Protein AF-W2KVT1-F1 (afdb_monomer)

Radius of gyration: 19.63 Å; Cα contacts (8 Å, |Δi|>4): 453; chains: 1; bounding box: 52×53×61 Å

Foldseek 3Di:
DDWAFDDDPNHTDGTDDDDDDDDDDPQDDPNDDWDDDFKKKKKFQLDDPPPDDPPDDVLLRQLRIKMWIQFIPLCVLLVDWFFWDPVQVLLCCQPPPVHPCNVVLLQVLLVLLCSRPPDDPPMDMDTDPADVVVCVVCVQCDGPNAHWKKWWFAAPRGIMIGTPPRPVCPPPSARRCNRVSNDRITSATAMKTWDQDPVRAIAIETERHDNTRSDDLVSQVSVQVSVCVNHPPHHYHYDYPVDPVVVVVVVRRVVVVPD

Structure (mmCIF, N/CA/C/O backbone):
data_AF-W2KVT1-F1
#
_entry.id   AF-W2KVT1-F1
#
loop_
_atom_site.group_PDB
_atom_site.id
_atom_site.type_symbol
_atom_site.label_atom_id
_atom_site.label_alt_id
_atom_site.label_comp_id
_atom_site.label_asym_id
_atom_site.label_entity_id
_atom_site.label_seq_id
_atom_site.pdbx_PDB_ins_code
_atom_site.Cartn_x
_atom_site.Cartn_y
_atom_site.Cartn_z
_atom_site.occupancy
_atom_site.B_iso_or_equiv
_atom_site.auth_seq_id
_atom_site.auth_comp_id
_atom_site.auth_asym_id
_atom_site.auth_atom_id
_atom_site.pdbx_PDB_model_num
ATOM 1 N N . THR A 1 1 ? -0.419 -20.684 -25.954 1.00 82.50 1 THR A N 1
ATOM 2 C CA . THR A 1 1 ? -0.663 -21.607 -24.829 1.00 82.50 1 THR A CA 1
ATOM 3 C C . THR A 1 1 ? 0.527 -21.532 -23.916 1.00 82.50 1 THR A C 1
ATOM 5 O O . THR A 1 1 ? 1.634 -21.655 -24.418 1.00 82.50 1 THR A O 1
ATOM 8 N N . PHE A 1 2 ? 0.302 -21.287 -22.635 1.00 89.31 2 PHE A N 1
ATOM 9 C CA . PHE A 1 2 ? 1.322 -21.252 -21.597 1.00 89.31 2 PHE A CA 1
ATOM 10 C C . PHE A 1 2 ? 1.130 -22.474 -20.707 1.00 89.31 2 PHE A C 1
ATOM 12 O O . PHE A 1 2 ? 0.000 -22.780 -20.328 1.00 89.31 2 PHE A O 1
ATOM 19 N N . ASP A 1 3 ? 2.215 -23.184 -20.429 1.00 90.94 3 ASP A N 1
ATOM 20 C CA . ASP A 1 3 ? 2.237 -24.288 -19.477 1.00 90.94 3 ASP A CA 1
ATOM 21 C C . ASP A 1 3 ? 2.931 -23.788 -18.209 1.00 90.94 3 ASP A C 1
ATOM 23 O O . ASP A 1 3 ? 4.083 -23.351 -18.256 1.00 90.94 3 ASP A O 1
ATOM 27 N N . LEU A 1 4 ? 2.189 -23.765 -17.107 1.00 91.25 4 LEU A N 1
ATOM 28 C CA . LEU A 1 4 ? 2.651 -23.297 -15.810 1.00 91.25 4 LEU A CA 1
ATOM 29 C C . LEU A 1 4 ? 2.862 -24.523 -14.910 1.00 91.25 4 LEU A C 1
ATOM 31 O O . LEU A 1 4 ? 1.883 -25.070 -14.389 1.00 91.25 4 LEU A O 1
ATOM 35 N N . PRO A 1 5 ? 4.112 -24.985 -14.723 1.00 90.06 5 PRO A N 1
ATOM 36 C CA . PRO A 1 5 ? 4.384 -26.172 -13.929 1.00 90.06 5 PRO A CA 1
ATOM 37 C C . PRO A 1 5 ? 4.072 -25.915 -12.454 1.00 90.06 5 PRO A C 1
ATOM 39 O O . PRO A 1 5 ? 4.541 -24.947 -11.857 1.00 90.06 5 PRO A O 1
ATOM 42 N N . ILE A 1 6 ? 3.327 -26.829 -11.843 1.00 89.56 6 ILE A N 1
ATOM 43 C CA . ILE A 1 6 ? 3.052 -26.835 -10.409 1.00 89.56 6 ILE A CA 1
ATOM 44 C C . ILE A 1 6 ? 4.116 -27.697 -9.736 1.00 89.56 6 ILE A C 1
ATOM 46 O O . ILE A 1 6 ? 4.341 -28.847 -10.126 1.00 89.56 6 ILE A O 1
ATOM 50 N N . LYS A 1 7 ? 4.750 -27.162 -8.692 1.00 87.81 7 LYS A N 1
ATOM 51 C CA . LYS A 1 7 ? 5.657 -27.916 -7.823 1.00 87.81 7 LYS A CA 1
ATOM 52 C C . LYS A 1 7 ? 5.103 -27.985 -6.405 1.00 87.81 7 LYS A C 1
ATOM 54 O O . LYS A 1 7 ? 4.526 -27.022 -5.915 1.00 87.81 7 LYS A O 1
ATOM 59 N N . ARG A 1 8 ? 5.326 -29.112 -5.730 1.00 82.25 8 ARG A N 1
ATOM 60 C CA . ARG A 1 8 ? 5.093 -29.288 -4.292 1.00 82.25 8 ARG A CA 1
ATOM 61 C C . ARG A 1 8 ? 6.385 -29.791 -3.661 1.00 82.25 8 ARG A C 1
ATOM 63 O O . ARG A 1 8 ? 6.847 -30.872 -4.018 1.00 82.25 8 ARG A O 1
ATOM 70 N N . ASN A 1 9 ? 6.964 -29.017 -2.740 1.00 83.19 9 ASN A N 1
ATOM 71 C CA . ASN A 1 9 ? 8.274 -29.298 -2.131 1.00 83.19 9 ASN A CA 1
ATOM 72 C C . ASN A 1 9 ? 9.354 -29.573 -3.197 1.00 83.19 9 ASN A C 1
ATOM 74 O O . ASN A 1 9 ? 9.980 -30.632 -3.193 1.00 83.19 9 ASN A O 1
ATOM 78 N N . ASP A 1 10 ? 9.461 -28.670 -4.178 1.00 83.38 10 ASP A N 1
ATOM 79 C CA . ASP A 1 10 ? 10.361 -28.740 -5.344 1.00 83.38 10 ASP A CA 1
ATOM 80 C C . ASP A 1 10 ? 10.180 -29.935 -6.294 1.00 83.38 10 ASP A C 1
ATOM 82 O O . ASP A 1 10 ? 10.830 -30.007 -7.339 1.00 83.38 10 ASP A O 1
ATOM 86 N N . LYS A 1 11 ? 9.243 -30.841 -6.004 1.00 88.12 11 LYS A N 1
ATOM 87 C CA . LYS A 1 11 ? 8.883 -31.959 -6.879 1.00 88.12 11 LYS A CA 1
ATOM 88 C C . LYS A 1 11 ? 7.765 -31.550 -7.825 1.00 88.12 11 LYS A C 1
ATOM 90 O O . LYS A 1 11 ? 6.835 -30.853 -7.422 1.00 88.12 11 LYS A O 1
ATOM 95 N N . ALA A 1 12 ? 7.838 -32.009 -9.072 1.00 92.00 12 ALA A N 1
ATOM 96 C CA . ALA A 1 12 ? 6.763 -31.819 -10.040 1.00 92.00 12 ALA A CA 1
ATOM 97 C C . ALA A 1 12 ? 5.447 -32.397 -9.490 1.00 92.00 12 ALA A C 1
ATOM 99 O O . ALA A 1 12 ? 5.405 -33.547 -9.055 1.00 92.00 12 ALA A O 1
ATOM 100 N N . ALA A 1 13 ? 4.396 -31.581 -9.489 1.00 93.19 13 ALA A N 1
ATOM 101 C CA . ALA A 1 13 ? 3.089 -31.900 -8.917 1.00 93.19 13 ALA A CA 1
ATOM 102 C C . ALA A 1 13 ? 1.927 -31.693 -9.907 1.00 93.19 13 ALA A C 1
ATOM 104 O O . ALA A 1 13 ? 0.793 -32.036 -9.589 1.00 93.19 13 ALA A O 1
ATOM 105 N N . GLY A 1 14 ? 2.194 -31.156 -11.100 1.00 93.31 14 GLY A N 1
ATOM 106 C CA . GLY A 1 14 ? 1.201 -30.967 -12.156 1.00 93.31 14 GLY A CA 1
ATOM 107 C C . GLY A 1 14 ? 1.539 -29.787 -13.061 1.00 93.31 14 GLY A C 1
ATOM 108 O O . GLY A 1 14 ? 2.656 -29.273 -13.029 1.00 93.31 14 GLY A O 1
ATOM 109 N N . SER A 1 15 ? 0.560 -29.347 -13.846 1.00 93.69 15 SER A N 1
ATOM 110 C CA . SER A 1 15 ? 0.663 -28.195 -14.748 1.00 93.69 15 SER A CA 1
ATOM 111 C C . SER A 1 15 ? -0.689 -27.500 -14.889 1.00 93.69 15 SER A C 1
ATOM 113 O O . SER A 1 15 ? -1.706 -28.173 -15.071 1.00 93.69 15 SER A O 1
ATOM 115 N N . ILE A 1 16 ? -0.701 -26.167 -14.875 1.00 93.94 16 ILE A N 1
ATOM 116 C CA . ILE A 1 16 ? -1.843 -25.358 -15.319 1.00 93.94 16 ILE A CA 1
ATOM 117 C C . ILE A 1 16 ? -1.590 -24.951 -16.769 1.00 93.94 16 ILE A C 1
ATOM 119 O O . ILE A 1 16 ? -0.598 -24.295 -17.072 1.00 93.94 16 ILE A O 1
ATOM 123 N N . VAL A 1 17 ? -2.502 -25.313 -17.672 1.00 92.56 17 VAL A N 1
ATOM 124 C CA . VAL A 1 17 ? -2.395 -24.951 -19.091 1.00 92.56 17 VAL A CA 1
ATOM 125 C C . VAL A 1 17 ? -3.302 -23.761 -19.387 1.00 92.56 17 VAL A C 1
ATOM 127 O O . VAL A 1 17 ? -4.522 -23.897 -19.453 1.00 92.56 17 VAL A O 1
ATOM 130 N N . VAL A 1 18 ? -2.703 -22.599 -19.634 1.00 92.88 18 VAL A N 1
ATOM 131 C CA . VAL A 1 18 ? -3.416 -21.369 -19.992 1.00 92.88 18 VAL A CA 1
ATOM 132 C C . VAL A 1 18 ? -3.440 -21.214 -21.511 1.00 92.88 18 VAL A C 1
ATOM 134 O O . VAL A 1 18 ? -2.414 -21.027 -22.171 1.00 92.88 18 VAL A O 1
ATOM 137 N N . LYS A 1 19 ? -4.630 -21.280 -22.110 1.00 92.75 19 LYS A N 1
ATOM 138 C CA . LYS A 1 19 ? -4.823 -21.038 -23.547 1.00 92.75 19 LYS A CA 1
ATOM 139 C C . LYS A 1 19 ? -5.408 -19.649 -23.760 1.00 92.75 19 LYS A C 1
ATOM 141 O O . LYS A 1 19 ? -6.595 -19.443 -23.549 1.00 92.75 19 LYS A O 1
ATOM 146 N N . VAL A 1 20 ? -4.583 -18.724 -24.238 1.00 88.38 20 VAL A N 1
ATOM 147 C CA . VAL A 1 20 ? -5.045 -17.400 -24.669 1.00 88.38 20 VAL A CA 1
ATOM 148 C C . VAL A 1 20 ? -5.514 -17.491 -26.118 1.00 88.38 20 VAL A C 1
ATOM 150 O O . VAL A 1 20 ? -4.744 -17.890 -26.994 1.00 88.38 20 VAL A O 1
ATOM 153 N N . LYS A 1 21 ? -6.779 -17.144 -26.362 1.00 88.31 21 LYS A N 1
ATOM 154 C CA . LYS A 1 21 ? -7.318 -16.888 -27.702 1.00 88.31 21 LYS A CA 1
ATOM 155 C C . LYS A 1 21 ? -7.419 -15.379 -27.871 1.00 88.31 21 LYS A C 1
ATOM 157 O O . LYS A 1 21 ? -8.206 -14.745 -27.178 1.00 88.31 21 LYS A O 1
ATOM 162 N N . SER A 1 22 ? -6.603 -14.812 -28.750 1.00 84.50 22 SER A N 1
ATOM 163 C CA . SER A 1 22 ? -6.673 -13.396 -29.096 1.00 84.50 22 SER A CA 1
ATOM 164 C C . SER A 1 22 ? -7.529 -13.199 -30.344 1.00 84.50 22 SER A C 1
ATOM 166 O O . SER A 1 22 ? -7.492 -13.999 -31.280 1.00 84.50 22 SER A O 1
ATOM 168 N N . HIS A 1 23 ? -8.294 -12.113 -30.352 1.00 85.06 23 HIS A N 1
ATOM 169 C CA . HIS A 1 23 ? -9.050 -11.654 -31.509 1.00 85.06 23 HIS A CA 1
ATOM 170 C C . HIS A 1 23 ? -8.576 -10.237 -31.843 1.00 85.06 23 HIS A C 1
ATOM 172 O O . HIS A 1 23 ? -8.493 -9.413 -30.930 1.00 85.06 23 HIS A O 1
ATOM 178 N N . PRO A 1 24 ? -8.225 -9.936 -33.105 1.00 84.25 24 PRO A N 1
ATOM 179 C CA . PRO A 1 24 ? -7.871 -8.579 -33.487 1.00 84.25 24 PRO A CA 1
ATOM 180 C C . PRO A 1 24 ? -9.092 -7.676 -33.308 1.00 84.25 24 PRO A C 1
ATOM 182 O O . PRO A 1 24 ? -10.173 -7.966 -33.819 1.00 84.25 24 PRO A O 1
ATOM 185 N N . MET A 1 25 ? -8.902 -6.588 -32.574 1.00 80.38 25 MET A N 1
ATOM 186 C CA . MET A 1 25 ? -9.908 -5.563 -32.322 1.00 80.38 25 MET A CA 1
ATOM 187 C C . MET A 1 25 ? -9.357 -4.225 -32.826 1.00 80.38 25 MET A C 1
ATOM 189 O O . MET A 1 25 ? -8.170 -3.956 -32.616 1.00 80.38 25 MET A O 1
ATOM 193 N N . PRO A 1 26 ? -10.166 -3.381 -33.488 1.00 85.12 26 PRO A N 1
ATOM 194 C CA . PRO A 1 26 ? -9.756 -2.011 -33.768 1.00 85.12 26 PRO A CA 1
ATOM 195 C C . PRO A 1 26 ? -9.490 -1.276 -32.449 1.00 85.12 26 PRO A C 1
ATOM 197 O O . PRO A 1 26 ? -10.209 -1.473 -31.469 1.00 85.12 26 PRO A O 1
ATOM 200 N N . ALA A 1 27 ? -8.453 -0.438 -32.423 1.00 83.81 27 ALA A N 1
ATOM 201 C CA . ALA A 1 27 ? -8.155 0.385 -31.257 1.00 83.81 27 ALA A CA 1
ATOM 202 C C . ALA A 1 27 ? -9.335 1.326 -30.966 1.00 83.81 27 ALA A C 1
ATOM 204 O O . ALA A 1 27 ? -9.829 2.010 -31.863 1.00 83.81 27 ALA A O 1
ATOM 205 N N . ILE A 1 28 ? -9.779 1.354 -29.710 1.00 78.12 28 ILE A N 1
ATOM 206 C CA . ILE A 1 28 ? -10.778 2.302 -29.212 1.0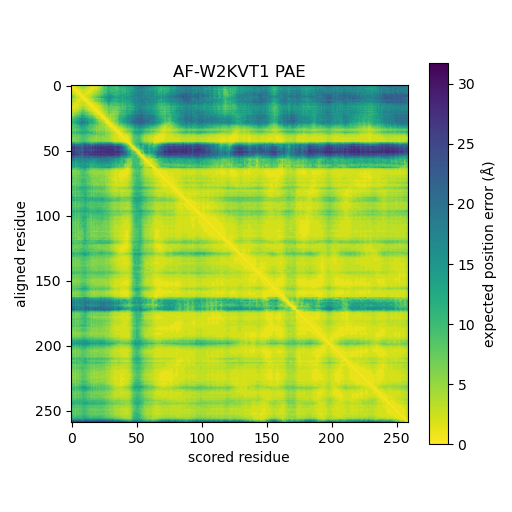0 78.12 28 ILE A CA 1
ATOM 207 C C . ILE A 1 28 ? -10.028 3.389 -28.436 1.00 78.12 28 ILE A C 1
ATOM 209 O O . ILE A 1 28 ? -9.123 3.087 -27.657 1.00 78.12 28 ILE A O 1
ATOM 213 N N . GLY A 1 29 ? -10.378 4.658 -28.655 1.00 82.50 29 GLY A N 1
ATOM 214 C CA . GLY A 1 29 ? -9.720 5.784 -27.989 1.00 82.50 29 GLY A CA 1
ATOM 215 C C . GLY A 1 29 ? -8.237 5.897 -28.357 1.00 82.50 29 GLY A C 1
ATOM 216 O O . GLY A 1 29 ? -7.890 5.948 -29.535 1.00 82.50 29 GLY A O 1
ATOM 217 N N . ASN A 1 30 ? -7.365 5.947 -27.349 1.00 82.50 30 ASN A N 1
ATOM 218 C CA . ASN A 1 30 ? -5.911 6.043 -27.526 1.00 82.50 30 ASN A CA 1
ATOM 219 C C . ASN A 1 30 ? -5.222 4.677 -27.733 1.00 82.50 30 ASN A C 1
ATOM 221 O O . ASN A 1 30 ? -4.003 4.632 -27.887 1.00 82.50 30 ASN A O 1
ATOM 225 N N . GLY A 1 31 ? -5.977 3.571 -27.729 1.00 80.31 31 GLY A N 1
ATOM 226 C CA . GLY A 1 31 ? -5.438 2.222 -27.900 1.00 80.31 31 GLY A CA 1
ATOM 227 C C . GLY A 1 31 ? -4.624 1.695 -26.712 1.00 80.31 31 GLY A C 1
ATOM 228 O O . GLY A 1 31 ? -3.972 0.662 -26.860 1.00 80.31 31 GLY A O 1
ATOM 229 N N . GLN A 1 32 ? -4.646 2.369 -25.555 1.00 82.19 32 GLN A N 1
ATOM 230 C CA . GLN A 1 32 ? -4.032 1.844 -24.336 1.00 82.19 32 GLN A CA 1
ATOM 231 C C . GLN A 1 32 ? -4.832 0.655 -23.803 1.00 82.19 32 GLN A C 1
ATOM 233 O O . GLN A 1 32 ? -6.062 0.671 -23.766 1.00 82.19 32 GLN A O 1
ATOM 238 N N . LEU A 1 33 ? -4.111 -0.384 -23.385 1.00 83.50 33 LEU A N 1
ATOM 239 C CA . LEU A 1 33 ? -4.701 -1.494 -22.649 1.00 83.50 33 LEU A CA 1
ATOM 240 C C . LEU A 1 33 ? -5.015 -1.023 -21.230 1.00 83.50 33 LEU A C 1
ATOM 242 O O . LEU A 1 33 ? -4.174 -0.394 -20.592 1.00 83.50 33 LEU A O 1
ATOM 246 N N . GLN A 1 34 ? -6.218 -1.348 -20.769 1.00 85.06 34 GLN A N 1
ATOM 247 C CA . GLN A 1 34 ? -6.691 -1.056 -19.422 1.00 85.06 34 GLN A CA 1
ATOM 248 C C . GLN A 1 34 ? -6.973 -2.366 -18.702 1.00 85.06 34 GLN A C 1
ATOM 250 O O . GLN A 1 34 ? -7.548 -3.296 -19.282 1.00 85.06 34 GLN A O 1
ATOM 255 N N . GLN A 1 35 ? -6.566 -2.439 -17.444 1.00 90.31 35 GLN A N 1
ATOM 256 C CA . GLN A 1 35 ? -6.978 -3.498 -16.541 1.00 90.31 35 GLN A CA 1
ATOM 257 C C . GLN A 1 35 ? -8.392 -3.189 -16.044 1.00 90.31 35 GLN A C 1
ATOM 259 O O . GLN A 1 35 ? -8.682 -2.104 -15.549 1.00 90.31 35 GLN A O 1
ATOM 264 N N . VAL A 1 36 ? -9.299 -4.145 -16.232 1.00 84.31 36 VAL A N 1
ATOM 265 C CA . VAL A 1 36 ? -10.717 -4.008 -15.885 1.00 84.31 36 VAL A CA 1
ATOM 266 C C . VAL A 1 36 ? -11.163 -5.202 -15.059 1.00 84.31 36 VAL A C 1
ATOM 268 O O . VAL A 1 36 ? -10.688 -6.319 -15.268 1.00 84.31 36 VAL A O 1
ATOM 271 N N . GLY A 1 37 ? -12.117 -4.971 -14.165 1.00 86.69 37 GLY A N 1
ATOM 272 C CA . GLY A 1 37 ? -12.630 -5.984 -13.250 1.00 86.69 37 GLY A CA 1
ATOM 273 C C . GLY A 1 37 ? -12.628 -5.487 -11.808 1.00 86.69 37 GLY A C 1
ATOM 274 O O . GLY A 1 37 ? -12.317 -4.317 -11.567 1.00 86.69 37 GLY A O 1
ATOM 275 N N . PRO A 1 38 ? -13.002 -6.353 -10.857 1.00 89.94 38 PRO A N 1
ATOM 276 C CA . PRO A 1 38 ? -12.926 -6.017 -9.447 1.00 89.94 38 PRO A CA 1
ATOM 277 C C . PRO A 1 38 ? -11.464 -5.929 -8.996 1.00 89.94 38 PRO A C 1
ATOM 279 O O . PRO A 1 38 ? -10.593 -6.636 -9.504 1.00 89.94 38 PRO A O 1
ATOM 282 N N . VAL A 1 39 ? -11.195 -5.057 -8.027 1.00 94.75 39 VAL A N 1
ATOM 283 C CA . VAL A 1 39 ? -9.887 -4.994 -7.370 1.00 94.75 39 VAL A CA 1
ATOM 284 C C . VAL A 1 39 ? -9.832 -6.101 -6.324 1.00 94.75 39 VAL A C 1
ATOM 286 O O . VAL A 1 39 ? -10.672 -6.159 -5.424 1.00 94.75 39 VAL A O 1
ATOM 289 N N . HIS A 1 40 ? -8.847 -6.985 -6.446 1.00 96.50 40 HIS A N 1
ATOM 290 C CA . HIS A 1 40 ? -8.659 -8.113 -5.538 1.00 96.50 40 HIS A CA 1
ATOM 291 C C . HIS A 1 40 ? -7.701 -7.767 -4.401 1.00 96.50 40 HIS A C 1
ATOM 293 O O . HIS A 1 40 ? -6.778 -6.964 -4.562 1.00 96.50 40 HIS A O 1
ATOM 299 N N . TYR A 1 41 ? -7.885 -8.427 -3.262 1.00 97.56 41 TYR A N 1
ATOM 300 C CA . TYR A 1 41 ? -6.970 -8.326 -2.135 1.00 97.56 41 TYR A CA 1
ATOM 301 C C . TYR A 1 41 ? -6.658 -9.689 -1.523 1.00 97.56 41 TYR A C 1
ATOM 303 O O . TYR A 1 41 ? -7.448 -10.636 -1.604 1.00 97.56 41 TYR A O 1
ATOM 311 N N . SER A 1 42 ? -5.513 -9.758 -0.854 1.00 97.12 42 SER A N 1
ATOM 312 C CA . SER A 1 42 ? -5.187 -10.803 0.104 1.00 97.12 42 SER A CA 1
ATOM 313 C C . SER A 1 42 ? -4.758 -10.201 1.438 1.00 97.12 42 SER A C 1
ATOM 315 O O . SER A 1 42 ? -4.011 -9.222 1.498 1.00 97.12 42 SER A O 1
ATOM 317 N N . VAL A 1 43 ? -5.249 -10.797 2.522 1.00 95.62 43 VAL A N 1
ATOM 318 C CA . VAL A 1 43 ? -4.818 -10.509 3.888 1.00 95.62 43 VAL A CA 1
ATOM 319 C C . VAL A 1 43 ? -3.961 -11.669 4.344 1.00 95.62 43 VAL A C 1
ATOM 321 O O . VAL A 1 43 ? -4.392 -12.825 4.358 1.00 95.62 43 VAL A O 1
ATOM 324 N N . HIS A 1 44 ? -2.735 -11.341 4.708 1.00 91.38 44 HIS A N 1
ATOM 325 C CA . HIS A 1 44 ? -1.760 -12.279 5.203 1.00 91.38 44 HIS A CA 1
ATOM 326 C C . HIS A 1 44 ? -1.600 -12.028 6.683 1.00 91.38 44 HIS A C 1
ATOM 328 O O . HIS A 1 44 ? -1.191 -10.948 7.120 1.00 91.38 44 HIS A O 1
ATOM 334 N N . SER A 1 45 ? -1.939 -13.043 7.459 1.00 79.75 45 SER A N 1
ATOM 335 C CA . SER A 1 45 ? -1.586 -13.015 8.852 1.00 79.75 45 SER A CA 1
ATOM 336 C C . SER A 1 45 ? -0.143 -13.454 8.990 1.00 79.75 45 SER A C 1
ATOM 338 O O . SER A 1 45 ? 0.254 -14.512 8.512 1.00 79.75 45 SER A O 1
ATOM 340 N N . SER A 1 46 ? 0.656 -12.631 9.647 1.00 60.41 46 SER A N 1
ATOM 341 C CA . SER A 1 46 ? 2.072 -12.905 9.849 1.00 60.41 46 SER A CA 1
ATOM 342 C C . SER A 1 46 ? 2.340 -13.932 10.962 1.00 60.41 46 SER A C 1
ATOM 344 O O . SER A 1 46 ? 3.460 -14.075 11.457 1.00 60.41 46 SER A O 1
ATOM 346 N N . TYR A 1 47 ? 1.318 -14.707 11.332 1.00 57.53 47 TYR A N 1
ATOM 347 C CA . TYR A 1 47 ? 1.418 -15.789 12.292 1.00 57.53 47 TYR A CA 1
ATOM 348 C C . TYR A 1 47 ? 2.329 -16.906 11.806 1.00 57.53 47 TYR A C 1
ATOM 350 O O . TYR A 1 47 ? 1.938 -17.835 11.106 1.00 57.53 47 TYR A O 1
ATOM 358 N N . ILE A 1 48 ? 3.585 -16.835 12.242 1.00 47.81 48 ILE A N 1
ATOM 359 C CA . ILE A 1 48 ? 4.522 -17.940 12.120 1.00 47.81 48 ILE A CA 1
ATOM 360 C C . ILE A 1 48 ? 3.996 -19.086 12.991 1.00 47.81 48 ILE A C 1
ATOM 362 O O . ILE A 1 48 ? 4.076 -19.037 14.222 1.00 47.81 48 ILE A O 1
ATOM 366 N N . ASN A 1 49 ? 3.484 -20.132 12.336 1.00 41.75 49 ASN A N 1
ATOM 367 C CA . ASN A 1 49 ? 3.165 -21.430 12.933 1.00 41.75 49 ASN A CA 1
ATOM 368 C C . ASN A 1 49 ? 4.374 -21.954 13.732 1.00 41.75 49 ASN A C 1
ATOM 370 O O . ASN A 1 49 ? 5.301 -22.537 13.171 1.00 41.75 49 ASN A O 1
ATOM 374 N N . GLY A 1 50 ? 4.377 -21.706 15.044 1.00 41.09 50 GLY A N 1
ATOM 375 C CA . GLY A 1 50 ? 5.459 -22.078 15.960 1.00 41.09 50 GLY A CA 1
ATOM 376 C C . GLY A 1 50 ? 5.662 -21.120 17.138 1.00 41.09 50 GLY A C 1
ATOM 377 O O . GLY A 1 50 ? 6.158 -21.560 18.172 1.00 41.09 50 GLY A O 1
ATOM 378 N N . LEU A 1 51 ? 5.248 -19.850 17.023 1.00 44.31 51 LEU A N 1
ATOM 379 C CA . LEU A 1 51 ? 5.384 -18.844 18.090 1.00 44.31 51 LEU A CA 1
ATOM 380 C C . LEU A 1 51 ? 4.059 -18.519 18.808 1.00 44.31 51 LEU A C 1
ATOM 382 O O . LEU A 1 51 ? 3.925 -17.439 19.377 1.00 44.31 51 LEU A O 1
ATOM 386 N N . ILE A 1 52 ? 3.072 -19.427 18.767 1.00 50.72 52 ILE A N 1
ATOM 387 C CA . ILE A 1 52 ? 1.749 -19.210 19.372 1.00 50.72 52 ILE A CA 1
ATOM 388 C C . ILE A 1 52 ? 1.298 -20.384 20.235 1.00 50.72 52 ILE A C 1
ATOM 390 O O . ILE A 1 52 ? 1.284 -21.541 19.818 1.00 50.72 52 ILE A O 1
ATOM 394 N N . THR A 1 53 ? 0.894 -20.012 21.445 1.00 49.38 53 THR A N 1
ATOM 395 C CA . THR A 1 53 ? 0.044 -20.739 22.389 1.00 49.38 53 THR A CA 1
ATOM 396 C C . THR A 1 53 ? -1.412 -20.277 22.222 1.00 49.38 53 THR A C 1
ATOM 398 O O . THR A 1 53 ? -1.639 -19.176 21.738 1.00 49.38 53 THR A O 1
ATOM 401 N N . ASP A 1 54 ? -2.400 -21.055 22.674 1.00 53.03 54 ASP A N 1
ATOM 402 C CA . ASP A 1 54 ? -3.865 -20.797 22.604 1.00 53.03 54 ASP A CA 1
ATOM 403 C C . ASP A 1 54 ? -4.388 -19.465 23.230 1.00 53.03 54 ASP A C 1
ATOM 405 O O . ASP A 1 54 ? -5.579 -19.308 23.487 1.00 53.03 54 ASP A O 1
ATOM 409 N N . THR A 1 55 ? -3.526 -18.489 23.523 1.00 55.44 55 THR A N 1
ATOM 410 C CA . THR A 1 55 ? -3.802 -17.306 24.356 1.00 55.44 55 THR A CA 1
ATOM 411 C C . THR A 1 55 ? -3.820 -15.966 23.606 1.00 55.44 55 THR A C 1
ATOM 413 O O . THR A 1 55 ? -3.988 -14.933 24.249 1.00 55.44 55 THR A O 1
ATOM 416 N N . THR A 1 56 ? -3.624 -15.941 22.284 1.00 63.19 56 THR A N 1
ATOM 417 C CA . THR A 1 56 ? -3.550 -14.698 21.484 1.00 63.19 56 THR A CA 1
ATOM 418 C C . THR A 1 56 ? -4.937 -14.106 21.200 1.00 63.19 56 THR A C 1
ATOM 420 O O . THR A 1 56 ? -5.829 -14.815 20.725 1.00 63.19 56 THR A O 1
ATOM 423 N N . THR A 1 57 ? -5.127 -12.806 21.460 1.00 69.69 57 THR A N 1
ATOM 424 C CA . THR A 1 57 ? -6.420 -12.120 21.271 1.00 69.69 57 THR A CA 1
ATOM 425 C C . THR A 1 57 ? -6.662 -11.747 19.806 1.00 69.69 57 THR A C 1
ATOM 427 O O . THR A 1 57 ? -5.722 -11.652 19.022 1.00 69.69 57 THR A O 1
ATOM 430 N N . ASP A 1 58 ? -7.915 -11.504 19.408 1.00 70.88 58 ASP A N 1
ATOM 431 C CA . ASP A 1 58 ? -8.230 -11.074 18.033 1.00 70.88 58 ASP A CA 1
ATOM 432 C C . ASP A 1 58 ? -7.624 -9.708 17.671 1.00 70.88 58 ASP A C 1
ATOM 434 O O . ASP A 1 58 ? -7.343 -9.438 16.507 1.00 70.88 58 ASP A O 1
ATOM 438 N N . GLU A 1 59 ? -7.344 -8.873 18.666 1.00 72.06 59 GLU A N 1
ATOM 439 C CA . GLU A 1 59 ? -6.693 -7.575 18.486 1.00 72.06 59 GLU A CA 1
ATOM 440 C C . GLU A 1 59 ? -5.201 -7.732 18.174 1.00 72.06 59 GLU A C 1
ATOM 442 O O . GLU A 1 59 ? -4.698 -7.078 17.260 1.00 72.06 59 GLU A O 1
ATOM 447 N N . ASP A 1 60 ? -4.527 -8.678 18.837 1.00 67.50 60 ASP A N 1
ATOM 448 C CA . ASP A 1 60 ? -3.149 -9.062 18.503 1.00 67.50 60 ASP A CA 1
ATOM 449 C C . ASP A 1 60 ? -3.072 -9.657 17.080 1.00 67.50 60 ASP A C 1
ATOM 451 O O . ASP A 1 60 ? -2.073 -9.496 16.378 1.00 67.50 60 ASP A O 1
ATOM 455 N N . LYS A 1 61 ? -4.152 -10.320 16.617 1.00 69.81 61 LYS A N 1
ATOM 456 C CA . LYS A 1 61 ? -4.293 -10.807 15.223 1.00 69.81 61 LYS A CA 1
ATOM 457 C C . LYS A 1 61 ? -4.391 -9.680 14.228 1.00 69.81 61 LYS A C 1
ATOM 459 O O . LYS A 1 61 ? -3.715 -9.734 13.208 1.00 69.81 61 LYS A O 1
ATOM 464 N N . ARG A 1 62 ? -5.172 -8.655 14.527 1.00 73.38 62 ARG A N 1
ATOM 465 C CA . ARG A 1 62 ? -5.346 -7.525 13.614 1.00 73.38 62 ARG A CA 1
ATOM 466 C C . ARG A 1 62 ? -4.077 -6.701 13.472 1.00 73.38 62 ARG A C 1
ATOM 468 O O . ARG A 1 62 ? -3.690 -6.384 12.352 1.00 73.38 62 ARG A O 1
ATOM 475 N N . GLU A 1 63 ? -3.386 -6.446 14.581 1.00 77.75 63 GLU A N 1
ATOM 476 C CA . GLU A 1 63 ? -2.115 -5.716 14.567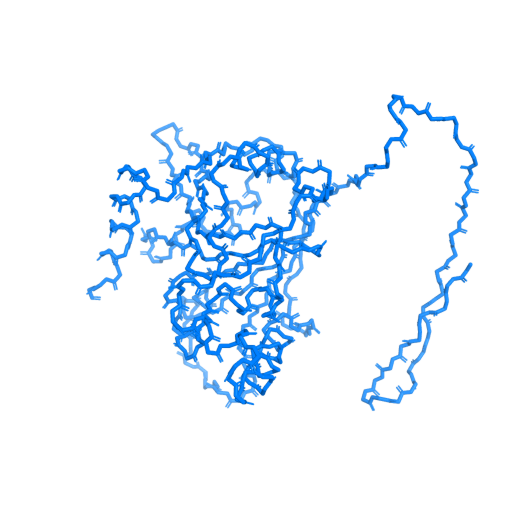 1.00 77.75 63 GLU A CA 1
ATOM 477 C C . GLU A 1 63 ? -1.052 -6.413 13.688 1.00 77.75 63 GLU A C 1
ATOM 479 O O . GLU A 1 63 ? -0.153 -5.764 13.158 1.00 77.75 63 GLU A O 1
ATOM 484 N N . SER A 1 64 ? -1.151 -7.732 13.492 1.00 78.94 64 SER A N 1
ATOM 485 C CA . SER A 1 64 ? -0.190 -8.527 12.721 1.00 78.94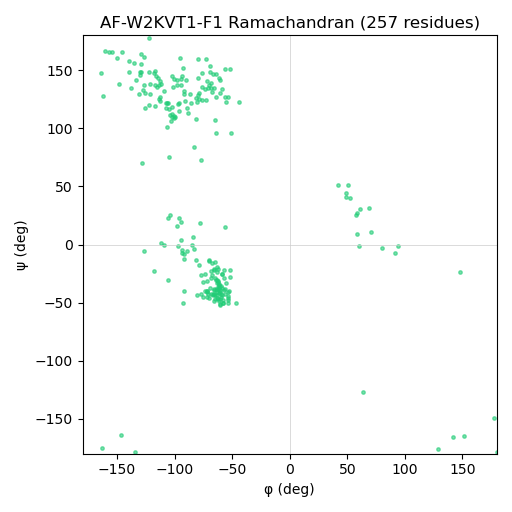 64 SER A CA 1
ATOM 486 C C . SER A 1 64 ? -0.570 -8.734 11.245 1.00 78.94 64 SER A C 1
ATOM 488 O O . SER A 1 64 ? 0.143 -9.441 10.522 1.00 78.94 64 SER A O 1
ATOM 490 N N . PHE A 1 65 ? -1.665 -8.132 10.769 1.00 89.88 65 PHE A N 1
ATOM 491 C CA . PHE A 1 65 ? -2.099 -8.272 9.381 1.00 89.88 65 PHE A CA 1
ATOM 492 C C . PHE A 1 65 ? -1.265 -7.430 8.412 1.00 89.88 65 PHE A C 1
ATOM 494 O O . PHE A 1 65 ? -0.983 -6.249 8.626 1.00 89.88 65 PHE A O 1
ATOM 501 N N . ALA A 1 66 ? -0.912 -8.064 7.297 1.00 93.19 66 ALA A N 1
ATOM 502 C CA . ALA A 1 66 ? -0.372 -7.422 6.117 1.00 93.19 66 ALA A CA 1
ATOM 503 C C . ALA A 1 66 ? -1.345 -7.597 4.954 1.00 93.19 66 ALA A C 1
ATOM 505 O O . ALA A 1 66 ? -1.863 -8.684 4.704 1.00 93.19 66 ALA A O 1
ATOM 506 N N . TYR A 1 67 ? -1.570 -6.520 4.221 1.00 96.75 67 TYR A N 1
ATOM 507 C CA . TYR A 1 67 ? -2.528 -6.461 3.132 1.00 96.75 67 TYR A CA 1
ATOM 508 C C . TYR A 1 67 ? -1.775 -6.304 1.819 1.00 96.75 67 TYR A C 1
ATOM 510 O O . TYR A 1 67 ? -0.811 -5.536 1.735 1.00 96.75 67 TYR A O 1
ATOM 518 N N . HIS A 1 68 ? -2.217 -7.035 0.801 1.00 98.00 68 HIS A N 1
ATOM 519 C CA . HIS A 1 68 ? -1.829 -6.831 -0.589 1.00 98.00 68 HIS A CA 1
ATOM 520 C C . HIS A 1 68 ? -3.094 -6.574 -1.399 1.00 98.00 68 HIS A C 1
ATOM 522 O O . HIS A 1 68 ? -3.990 -7.411 -1.437 1.00 98.00 68 HIS A O 1
ATOM 528 N N . VAL A 1 69 ? -3.166 -5.411 -2.039 1.00 98.06 69 VAL A N 1
ATOM 529 C CA . VAL A 1 69 ? -4.253 -5.031 -2.940 1.00 98.06 69 VAL A CA 1
ATOM 530 C C . VAL A 1 69 ? -3.718 -4.920 -4.362 1.00 98.06 69 VAL A C 1
ATOM 532 O O . VAL A 1 69 ? -2.761 -4.193 -4.628 1.00 98.06 69 VAL A O 1
ATOM 535 N N . GLN A 1 70 ? -4.338 -5.637 -5.290 1.00 97.00 70 GLN A N 1
ATOM 536 C CA . GLN A 1 70 ? -3.936 -5.690 -6.692 1.00 97.00 70 GLN A CA 1
ATOM 537 C C . GLN A 1 70 ? -4.520 -4.498 -7.453 1.00 97.00 70 GLN A C 1
ATOM 539 O O . GLN A 1 70 ? -5.579 -4.599 -8.065 1.00 97.00 70 GLN A O 1
ATOM 544 N N . LEU A 1 71 ? -3.835 -3.353 -7.384 1.00 96.31 71 LEU A N 1
ATOM 545 C CA . LEU A 1 71 ? -4.252 -2.151 -8.104 1.00 96.31 71 LEU A CA 1
ATOM 546 C C . LEU A 1 71 ? -4.101 -2.324 -9.619 1.00 96.31 71 LEU A C 1
ATOM 548 O O . LEU A 1 71 ? -3.086 -2.817 -10.115 1.00 96.31 71 LEU A O 1
ATOM 552 N N . HIS A 1 72 ? -5.096 -1.833 -10.339 1.00 95.50 72 HIS A N 1
ATOM 553 C CA . HIS A 1 72 ? -5.133 -1.743 -11.782 1.00 95.50 72 HIS A CA 1
ATOM 554 C C . HIS A 1 72 ? -4.345 -0.546 -12.307 1.00 95.50 72 HIS A C 1
ATOM 556 O O . HIS A 1 72 ? -4.370 0.539 -11.722 1.00 95.50 72 HIS A O 1
ATOM 562 N N . ASP A 1 73 ? -3.696 -0.752 -13.454 1.00 95.50 73 ASP A N 1
ATOM 563 C CA . ASP A 1 73 ? -3.112 0.288 -14.302 1.00 95.50 73 ASP A CA 1
ATOM 564 C C . ASP A 1 73 ? -2.061 1.173 -13.606 1.00 95.50 73 ASP A C 1
ATOM 566 O O . ASP A 1 73 ? -1.834 2.307 -14.026 1.00 95.50 73 ASP A O 1
ATOM 570 N N . ILE A 1 74 ? -1.362 0.653 -12.585 1.00 96.56 74 ILE A N 1
ATOM 571 C CA . ILE A 1 74 ? -0.337 1.402 -11.833 1.00 96.56 74 ILE A CA 1
ATOM 572 C C . ILE A 1 74 ? 0.632 2.165 -12.756 1.00 96.56 74 ILE A C 1
ATOM 574 O O . ILE A 1 74 ? 0.773 3.370 -12.552 1.00 96.56 74 ILE A O 1
ATOM 578 N N . PRO A 1 75 ? 1.246 1.560 -13.799 1.00 93.56 75 PRO A N 1
ATOM 579 C CA . PRO A 1 75 ? 2.189 2.280 -14.659 1.00 93.56 75 PRO A CA 1
ATOM 580 C C . PRO A 1 75 ? 1.562 3.415 -15.481 1.00 93.56 75 PRO A C 1
ATOM 582 O O . PRO A 1 75 ? 2.282 4.304 -15.933 1.00 93.56 75 PRO A O 1
ATOM 585 N N . ASN A 1 76 ? 0.240 3.400 -15.695 1.00 93.62 76 ASN A N 1
ATOM 586 C CA . ASN A 1 76 ? -0.460 4.462 -16.423 1.00 93.62 76 ASN A CA 1
ATOM 587 C C . ASN A 1 76 ? -0.620 5.725 -15.563 1.00 93.62 76 ASN A C 1
ATOM 589 O O . ASN A 1 76 ? -0.602 6.830 -16.102 1.00 93.62 76 ASN A O 1
ATOM 593 N N . PHE A 1 77 ? -0.765 5.569 -14.243 1.00 95.56 77 PHE A N 1
ATOM 594 C CA . PHE A 1 77 ? -0.877 6.686 -13.301 1.00 95.56 77 PHE A CA 1
ATOM 595 C C . PHE A 1 77 ? 0.489 7.086 -12.734 1.00 95.56 77 PHE A C 1
ATOM 597 O O . PHE A 1 77 ? 0.875 8.252 -12.786 1.00 95.56 77 PHE A O 1
ATOM 604 N N . LEU A 1 78 ? 1.240 6.108 -12.233 1.00 96.62 78 LEU A N 1
ATOM 605 C CA . LEU A 1 78 ? 2.560 6.255 -11.627 1.00 96.62 78 LEU A CA 1
ATOM 606 C C . LEU A 1 78 ? 3.622 5.748 -12.610 1.00 96.62 78 LEU A C 1
ATOM 608 O O . LEU A 1 78 ? 4.152 4.644 -12.490 1.00 96.62 78 LEU A O 1
ATOM 612 N N . ALA A 1 79 ? 3.892 6.549 -13.639 1.00 92.69 79 ALA A N 1
ATOM 613 C CA . ALA A 1 79 ? 4.825 6.174 -14.702 1.00 92.69 79 ALA A CA 1
ATOM 614 C C . ALA A 1 79 ? 6.299 6.219 -14.264 1.00 92.69 79 ALA A C 1
ATOM 616 O O . ALA A 1 79 ? 7.136 5.545 -14.864 1.00 92.69 79 ALA A O 1
ATOM 617 N N . GLN A 1 80 ? 6.620 7.036 -13.256 1.00 94.88 80 GLN A N 1
ATOM 618 C CA . GLN A 1 80 ? 7.978 7.196 -12.744 1.00 94.88 80 GLN A CA 1
ATOM 619 C C . GLN A 1 80 ? 8.226 6.265 -11.561 1.00 94.88 80 GLN A C 1
ATOM 621 O O . GLN A 1 80 ? 7.337 5.990 -10.758 1.00 94.88 80 GLN A O 1
ATOM 626 N N . ASP A 1 81 ? 9.460 5.783 -11.484 1.00 97.06 81 ASP A N 1
ATOM 627 C CA . ASP A 1 81 ? 9.952 4.995 -10.368 1.00 97.06 81 ASP A CA 1
ATOM 628 C C . ASP A 1 81 ? 10.647 5.920 -9.363 1.00 97.06 81 ASP A C 1
ATOM 630 O O . ASP A 1 81 ? 11.440 6.786 -9.734 1.00 97.06 81 ASP A O 1
ATOM 634 N N . ASN A 1 82 ? 10.378 5.695 -8.082 1.00 97.62 82 ASN A N 1
ATOM 635 C CA . ASN A 1 82 ? 10.926 6.440 -6.960 1.00 97.62 82 ASN A CA 1
ATOM 636 C C . ASN A 1 82 ? 12.039 5.632 -6.288 1.00 97.62 82 ASN A C 1
ATOM 638 O O . ASN A 1 82 ? 11.771 4.607 -5.652 1.00 97.62 82 ASN A O 1
ATOM 642 N N . GLU A 1 83 ? 13.285 6.081 -6.444 1.00 96.94 83 GLU A N 1
ATOM 643 C CA . GLU A 1 83 ? 14.458 5.430 -5.854 1.00 96.94 83 GLU A CA 1
ATOM 644 C C . GLU A 1 83 ? 14.484 5.579 -4.324 1.00 96.94 83 GLU A C 1
ATOM 646 O O . GLU A 1 83 ? 13.932 6.513 -3.740 1.00 96.94 83 GLU A O 1
ATOM 651 N N . TRP A 1 84 ? 15.132 4.630 -3.650 1.00 95.75 84 TRP A N 1
ATOM 652 C CA . TRP A 1 84 ? 15.452 4.727 -2.231 1.00 95.75 84 TRP A CA 1
ATOM 653 C C . TRP A 1 84 ? 16.171 6.047 -1.877 1.00 95.75 84 TRP A C 1
ATOM 655 O O . TRP A 1 84 ? 16.910 6.641 -2.657 1.00 95.75 84 TRP A O 1
ATOM 665 N N . ASN A 1 85 ? 15.981 6.507 -0.646 1.00 93.94 85 ASN A N 1
ATOM 666 C CA . ASN A 1 85 ? 16.445 7.794 -0.153 1.00 93.94 85 ASN A CA 1
ATOM 667 C C . ASN A 1 85 ? 17.927 7.755 0.255 1.00 93.94 85 ASN A C 1
ATOM 669 O O . ASN A 1 85 ? 18.279 7.235 1.319 1.00 93.94 85 ASN A O 1
ATOM 673 N N . HIS A 1 86 ? 18.788 8.396 -0.541 1.00 93.06 86 HIS A N 1
ATOM 674 C CA . HIS A 1 86 ? 20.243 8.450 -0.310 1.00 93.06 86 HIS A CA 1
ATOM 675 C C . HIS A 1 86 ? 20.654 9.297 0.901 1.00 93.06 86 HIS A C 1
ATOM 677 O O . HIS A 1 86 ? 21.788 9.207 1.364 1.00 93.06 86 HIS A O 1
ATOM 683 N N . ASN A 1 87 ? 19.740 10.099 1.452 1.00 89.25 87 ASN A N 1
ATOM 684 C CA . ASN A 1 87 ? 20.026 10.984 2.581 1.00 89.25 87 ASN A CA 1
ATOM 685 C C . ASN A 1 87 ? 19.701 10.348 3.943 1.00 89.25 87 ASN A C 1
ATOM 687 O O . ASN A 1 87 ? 20.009 10.930 4.985 1.00 89.25 87 ASN A O 1
ATOM 691 N N . HIS A 1 88 ? 19.082 9.163 3.968 1.00 87.75 88 HIS A N 1
ATOM 692 C CA . HIS A 1 88 ? 18.679 8.502 5.207 1.00 87.75 88 HIS A CA 1
ATOM 693 C C . HIS A 1 88 ? 19.679 7.412 5.608 1.00 87.75 88 HIS A C 1
ATOM 695 O O . HIS A 1 88 ? 19.734 6.346 5.003 1.00 87.75 88 HIS A O 1
ATOM 701 N N . GLN A 1 89 ? 20.443 7.636 6.679 1.00 87.44 89 GLN A N 1
ATOM 702 C CA . GLN A 1 89 ? 21.575 6.776 7.064 1.00 87.44 89 GLN A CA 1
ATOM 703 C C . GLN A 1 89 ? 21.213 5.294 7.262 1.00 87.44 89 GLN A C 1
ATOM 705 O O . GLN A 1 89 ? 21.981 4.418 6.870 1.00 87.44 89 GLN A O 1
ATOM 710 N N . SER A 1 90 ? 20.047 4.981 7.841 1.00 87.06 90 SER A N 1
ATOM 711 C CA . SER A 1 90 ? 19.619 3.576 7.964 1.00 87.06 90 SER A CA 1
ATOM 712 C C . SER A 1 90 ? 19.273 2.939 6.618 1.00 87.06 90 SER A C 1
ATOM 714 O O . SER A 1 90 ? 19.457 1.742 6.472 1.00 87.06 90 SER A O 1
ATOM 716 N N . VAL A 1 91 ? 18.816 3.720 5.636 1.00 91.81 91 VAL A N 1
ATOM 717 C CA . VAL A 1 91 ? 18.489 3.246 4.284 1.00 91.81 91 VAL A CA 1
ATOM 718 C C . VAL A 1 91 ? 19.780 3.046 3.493 1.00 91.81 91 VAL A C 1
ATOM 720 O O . VAL A 1 91 ? 19.956 2.005 2.869 1.00 91.81 91 VAL A O 1
ATOM 723 N N . VAL A 1 92 ? 20.734 3.976 3.604 1.00 93.06 92 VAL A N 1
ATOM 724 C CA . VAL A 1 92 ? 22.063 3.877 2.975 1.00 93.06 92 VAL A CA 1
ATOM 725 C C . VAL A 1 92 ? 22.762 2.563 3.337 1.00 93.06 92 VAL A C 1
ATOM 727 O O . VAL A 1 92 ? 23.252 1.883 2.443 1.00 93.06 92 VAL A O 1
ATOM 730 N N . LYS A 1 93 ? 22.723 2.140 4.608 1.00 92.12 93 LYS A N 1
ATOM 731 C CA . LYS A 1 93 ? 23.296 0.851 5.056 1.00 92.12 93 LYS A CA 1
ATOM 732 C C . LYS A 1 93 ? 22.701 -0.380 4.368 1.00 92.12 93 LYS A C 1
ATOM 734 O O . LYS A 1 93 ? 23.334 -1.430 4.326 1.00 92.12 93 LYS A O 1
ATOM 739 N N . ILE A 1 94 ? 21.469 -0.265 3.882 1.00 93.19 94 ILE A N 1
ATOM 740 C CA . ILE A 1 94 ? 20.730 -1.354 3.245 1.00 93.19 94 ILE A CA 1
ATOM 741 C C . ILE A 1 94 ? 20.957 -1.348 1.740 1.00 93.19 94 ILE A C 1
ATOM 743 O O . ILE A 1 94 ? 21.110 -2.410 1.149 1.00 93.19 94 ILE A O 1
ATOM 747 N N . PHE A 1 95 ? 20.993 -0.179 1.105 1.00 94.62 95 PHE A N 1
ATOM 748 C CA . PHE A 1 95 ? 20.980 -0.083 -0.354 1.00 94.62 95 PHE A CA 1
ATOM 749 C C . PHE A 1 95 ? 22.320 0.284 -0.984 1.00 94.62 95 PHE A C 1
ATOM 751 O O . PHE A 1 95 ? 22.572 -0.140 -2.114 1.00 94.62 95 PHE A O 1
ATOM 758 N N . SER A 1 96 ? 23.170 1.047 -0.295 1.00 94.19 96 SER A N 1
ATOM 759 C CA . SER A 1 96 ? 24.401 1.546 -0.904 1.00 94.19 96 SER A CA 1
ATOM 760 C C . SER A 1 96 ? 25.416 0.416 -1.115 1.00 94.19 96 SER A C 1
ATOM 762 O O . SER A 1 96 ? 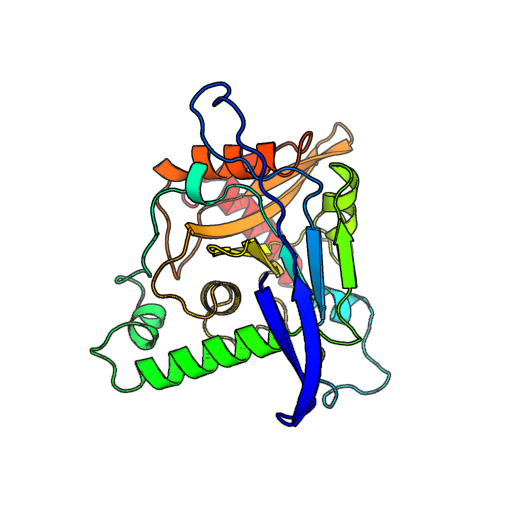25.662 -0.370 -0.195 1.00 94.19 96 SER A O 1
ATOM 764 N N . PRO A 1 97 ? 26.061 0.350 -2.296 1.00 92.62 97 PRO A N 1
ATOM 765 C CA . PRO A 1 97 ? 27.159 -0.580 -2.545 1.00 92.62 97 PRO A CA 1
ATOM 766 C C . PRO A 1 97 ? 28.395 -0.300 -1.676 1.00 92.62 97 PRO A C 1
ATOM 768 O O . PRO A 1 97 ? 29.253 -1.172 -1.559 1.00 92.62 97 PRO A O 1
ATOM 771 N N . ASP A 1 98 ? 28.482 0.878 -1.047 1.00 94.62 98 ASP A N 1
ATOM 772 C CA . ASP A 1 98 ? 29.578 1.241 -0.141 1.00 94.62 98 ASP A CA 1
ATOM 773 C C . ASP A 1 98 ? 29.542 0.451 1.179 1.00 94.62 98 ASP A C 1
ATOM 775 O O . ASP A 1 98 ? 30.524 0.437 1.921 1.00 94.62 98 ASP A O 1
ATOM 779 N N . HIS A 1 99 ? 28.421 -0.216 1.473 1.00 93.38 99 HIS A N 1
ATOM 780 C CA . HIS A 1 99 ? 28.238 -1.068 2.643 1.00 93.38 99 HIS A CA 1
ATOM 781 C C . HIS A 1 99 ? 28.392 -2.549 2.263 1.00 93.38 99 HIS A C 1
ATOM 783 O O . HIS A 1 99 ? 27.510 -3.105 1.603 1.00 93.38 99 HIS A O 1
ATOM 789 N N . PRO A 1 100 ? 29.468 -3.236 2.696 1.00 94.50 100 PRO A N 1
ATOM 790 C CA . PRO A 1 100 ? 29.682 -4.653 2.390 1.00 94.50 100 PRO A CA 1
ATOM 791 C C . PRO A 1 100 ? 28.532 -5.569 2.842 1.00 94.50 100 PRO A C 1
ATOM 793 O O . PRO A 1 100 ? 28.286 -6.611 2.235 1.00 94.50 100 PRO A O 1
ATOM 796 N N . GLU A 1 101 ? 27.822 -5.186 3.903 1.00 93.44 101 GLU A N 1
ATOM 797 C CA . GLU A 1 101 ? 26.680 -5.903 4.467 1.00 93.44 101 GLU A CA 1
ATOM 798 C C . GLU A 1 101 ? 25.361 -5.706 3.696 1.00 93.44 101 GLU A C 1
ATOM 800 O O . GLU A 1 101 ? 24.444 -6.523 3.843 1.00 93.44 101 GLU A O 1
ATOM 805 N N . ALA A 1 102 ? 25.257 -4.676 2.846 1.00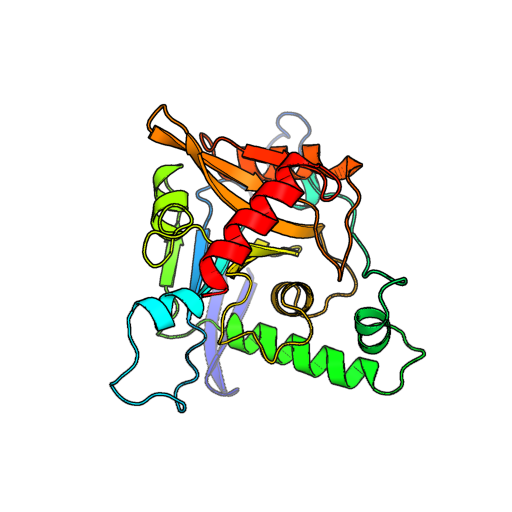 93.94 102 ALA A N 1
ATOM 806 C CA . ALA A 1 102 ? 24.017 -4.281 2.171 1.00 93.94 102 ALA A CA 1
ATOM 807 C C . ALA A 1 102 ? 23.333 -5.425 1.387 1.00 93.94 102 ALA A C 1
ATOM 809 O O . ALA A 1 102 ? 22.131 -5.640 1.580 1.00 93.94 102 ALA A O 1
ATOM 810 N N . PRO A 1 103 ? 24.039 -6.239 0.567 1.00 95.12 103 PRO A N 1
ATOM 811 C CA . PRO A 1 103 ? 23.402 -7.334 -0.169 1.00 95.12 103 PRO A CA 1
ATOM 812 C C . PRO A 1 103 ? 22.769 -8.393 0.742 1.00 95.12 103 PRO A C 1
ATOM 814 O O . PRO A 1 103 ? 21.705 -8.928 0.427 1.00 95.12 103 PRO A O 1
ATOM 817 N N . MET A 1 104 ? 23.410 -8.694 1.877 1.00 94.56 104 MET A N 1
ATOM 818 C CA . MET A 1 104 ? 22.901 -9.664 2.846 1.00 94.56 104 MET A CA 1
ATOM 819 C C . MET A 1 104 ? 21.663 -9.117 3.560 1.00 94.56 104 MET A C 1
ATOM 821 O O . MET A 1 104 ? 20.659 -9.821 3.650 1.00 94.56 104 MET A O 1
ATOM 825 N N . LEU A 1 105 ? 21.712 -7.861 4.015 1.00 92.94 105 LEU A N 1
ATOM 826 C CA . LEU A 1 105 ? 20.590 -7.209 4.694 1.00 92.94 105 LEU A CA 1
ATOM 827 C C . LEU A 1 105 ? 19.372 -7.079 3.773 1.00 92.94 105 LEU A C 1
ATOM 829 O O . LEU A 1 105 ? 18.261 -7.421 4.169 1.00 92.94 105 LEU A O 1
ATOM 833 N N . ARG A 1 106 ? 19.568 -6.684 2.509 1.00 94.12 106 ARG A N 1
ATOM 834 C CA . ARG A 1 106 ? 18.471 -6.636 1.529 1.00 94.12 106 ARG A CA 1
ATOM 835 C C . ARG A 1 106 ? 17.879 -7.996 1.239 1.00 94.12 106 ARG A C 1
ATOM 837 O O . ARG A 1 106 ? 16.662 -8.115 1.145 1.00 94.12 106 ARG A O 1
ATOM 844 N N . LYS A 1 107 ? 18.716 -9.027 1.114 1.00 93.94 107 LYS A N 1
ATOM 845 C CA . LYS A 1 107 ? 18.226 -10.392 0.924 1.00 93.94 107 LYS A CA 1
ATOM 846 C C . LYS A 1 107 ? 17.418 -10.872 2.131 1.00 93.94 107 LYS A C 1
ATOM 848 O O . LYS A 1 107 ? 16.416 -11.554 1.927 1.00 93.94 107 LYS A O 1
ATOM 853 N N . ALA A 1 108 ? 17.816 -10.514 3.353 1.00 92.06 108 ALA A N 1
ATOM 854 C CA . ALA A 1 108 ? 17.042 -10.812 4.556 1.00 92.06 108 ALA A CA 1
ATOM 855 C C . ALA A 1 108 ? 15.655 -10.151 4.496 1.00 92.06 108 ALA A C 1
ATOM 857 O O . ALA A 1 108 ? 14.659 -10.863 4.565 1.00 92.06 108 ALA A O 1
ATOM 858 N N . ILE A 1 109 ? 15.582 -8.846 4.208 1.00 91.94 109 ILE A N 1
ATOM 859 C CA . ILE A 1 109 ? 14.303 -8.120 4.083 1.00 91.94 109 ILE A CA 1
ATOM 860 C C . ILE A 1 109 ? 13.436 -8.683 2.946 1.00 91.94 109 ILE A C 1
ATOM 862 O O . ILE A 1 109 ? 12.234 -8.866 3.108 1.00 91.94 109 ILE A O 1
ATOM 866 N N . ALA A 1 110 ? 14.026 -9.013 1.794 1.00 93.19 110 ALA A N 1
ATOM 867 C CA . ALA A 1 110 ? 13.294 -9.640 0.692 1.00 93.19 110 ALA A CA 1
ATOM 868 C C . ALA A 1 110 ? 12.746 -11.027 1.075 1.00 93.19 110 ALA A C 1
ATOM 870 O O . ALA A 1 110 ? 11.676 -11.427 0.618 1.00 93.19 110 ALA A O 1
ATOM 871 N N . THR A 1 111 ? 13.463 -11.760 1.932 1.00 91.12 111 THR A N 1
ATOM 872 C CA . THR A 1 111 ? 12.997 -13.043 2.469 1.00 91.12 111 THR A CA 1
ATOM 873 C C . THR A 1 111 ? 11.853 -12.826 3.460 1.00 91.12 111 THR A C 1
ATOM 875 O O . THR A 1 111 ? 10.856 -13.535 3.380 1.00 91.12 111 THR A O 1
ATOM 878 N N . GLU A 1 112 ? 11.949 -11.828 4.341 1.00 88.69 112 GLU A N 1
ATOM 879 C CA . GLU A 1 112 ? 10.862 -11.439 5.250 1.00 88.69 112 GLU A CA 1
ATOM 880 C C . GLU A 1 112 ? 9.605 -11.031 4.479 1.00 88.69 112 GLU A C 1
ATOM 882 O O . GLU A 1 112 ? 8.529 -11.536 4.779 1.00 88.69 112 GLU A O 1
ATOM 887 N N . HIS A 1 113 ? 9.737 -10.216 3.427 1.00 92.81 113 HIS A N 1
ATOM 888 C CA . HIS A 1 113 ? 8.630 -9.886 2.524 1.00 92.81 113 HIS A CA 1
ATOM 889 C C . HIS A 1 113 ? 7.964 -11.150 1.977 1.00 92.81 113 HIS A C 1
ATOM 891 O O . HIS A 1 113 ? 6.748 -11.298 2.064 1.00 92.81 113 HIS A O 1
ATOM 897 N N . ALA A 1 114 ? 8.759 -12.087 1.451 1.00 91.56 114 ALA A N 1
ATOM 898 C CA . ALA A 1 114 ? 8.239 -13.330 0.891 1.00 91.56 114 ALA A CA 1
ATOM 899 C C . ALA A 1 114 ? 7.563 -14.230 1.940 1.00 91.56 114 ALA A C 1
ATOM 901 O O . ALA A 1 114 ? 6.664 -14.988 1.586 1.00 91.56 114 ALA A O 1
ATOM 902 N N . MET A 1 115 ? 7.982 -14.168 3.210 1.00 87.94 115 MET A N 1
ATOM 903 C CA . MET A 1 115 ? 7.317 -14.881 4.305 1.00 87.94 115 MET A CA 1
ATOM 904 C C . MET A 1 115 ? 6.007 -14.203 4.713 1.00 87.94 115 MET A C 1
ATOM 906 O O . MET A 1 115 ? 5.005 -14.890 4.873 1.00 87.94 115 MET A O 1
ATOM 910 N N . VAL A 1 116 ? 6.010 -12.874 4.854 1.00 88.19 116 VAL A N 1
ATOM 911 C CA . VAL A 1 116 ? 4.841 -12.082 5.267 1.00 88.19 116 VAL A CA 1
ATOM 912 C C . VAL A 1 116 ? 3.736 -12.151 4.222 1.00 88.19 116 VAL A C 1
ATOM 914 O O . VAL A 1 116 ? 2.587 -12.358 4.579 1.00 88.19 116 VAL A O 1
ATOM 917 N N . TYR A 1 117 ? 4.078 -12.042 2.939 1.00 91.94 117 TYR A N 1
ATOM 918 C CA . TYR A 1 117 ? 3.126 -12.111 1.825 1.00 91.94 117 TYR A CA 1
ATOM 919 C C . TYR A 1 117 ? 3.033 -13.508 1.207 1.00 91.94 117 TYR A C 1
ATOM 921 O O . TYR A 1 117 ? 2.645 -13.679 0.049 1.00 91.94 117 TYR A O 1
ATOM 929 N N . LYS A 1 118 ? 3.403 -14.542 1.967 1.00 90.62 118 LYS A N 1
ATOM 930 C CA . LYS A 1 118 ? 3.251 -15.921 1.521 1.00 90.62 118 LYS A CA 1
ATOM 931 C C . LYS A 1 118 ? 1.765 -16.253 1.395 1.00 90.62 118 LYS A C 1
ATOM 933 O O . LYS A 1 118 ? 0.973 -15.975 2.289 1.00 90.62 118 LYS A O 1
ATOM 938 N N . HIS A 1 119 ? 1.412 -16.902 0.294 1.00 90.62 119 HIS A N 1
ATOM 939 C CA . HIS A 1 119 ? 0.084 -17.460 0.080 1.00 90.62 119 HIS A CA 1
ATOM 940 C C . HIS A 1 119 ? 0.022 -18.888 0.634 1.00 90.62 119 HIS A C 1
ATOM 942 O O . HIS A 1 119 ? 0.688 -19.793 0.121 1.00 90.62 119 HIS A O 1
ATOM 948 N N . ASP A 1 120 ? -0.766 -19.096 1.684 1.00 86.06 120 ASP A N 1
ATOM 949 C CA . ASP A 1 120 ? -1.006 -20.403 2.293 1.00 86.06 120 ASP A CA 1
ATOM 950 C C . ASP A 1 120 ? -2.433 -20.546 2.850 1.00 86.06 120 ASP A C 1
ATOM 952 O O . ASP A 1 120 ? -3.346 -19.846 2.414 1.00 86.06 120 ASP A O 1
ATOM 956 N N . ALA A 1 121 ? -2.653 -21.545 3.711 1.00 85.00 121 ALA A N 1
ATOM 957 C CA . ALA A 1 121 ? -3.984 -21.932 4.175 1.00 85.00 121 ALA A CA 1
ATOM 958 C C . ALA A 1 121 ? -4.668 -20.855 5.032 1.00 85.00 121 ALA A C 1
ATOM 960 O O . ALA A 1 121 ? -5.894 -20.854 5.105 1.00 85.00 121 ALA A O 1
ATOM 961 N N . ASP A 1 122 ? -3.888 -19.950 5.628 1.00 82.88 122 ASP A N 1
ATOM 962 C CA . ASP A 1 122 ? -4.384 -18.889 6.506 1.00 82.88 122 ASP A CA 1
ATOM 963 C C . ASP A 1 122 ? -4.552 -17.553 5.759 1.00 82.88 122 ASP A C 1
ATOM 965 O O . ASP A 1 122 ? -4.997 -16.559 6.332 1.00 82.88 122 ASP A O 1
ATOM 969 N N . THR A 1 123 ? -4.214 -17.513 4.464 1.00 89.44 123 THR A N 1
ATOM 970 C CA . THR A 1 123 ? -4.408 -16.321 3.634 1.00 89.44 123 THR A CA 1
ATOM 971 C C . THR A 1 123 ? -5.890 -16.122 3.325 1.00 89.44 123 THR A C 1
ATOM 973 O O . THR A 1 123 ? -6.541 -16.993 2.745 1.00 89.44 123 THR A O 1
ATOM 976 N N . VAL A 1 124 ? -6.413 -14.943 3.660 1.00 93.88 124 VAL A N 1
ATOM 977 C CA . VAL A 1 124 ? -7.782 -14.542 3.317 1.00 93.88 124 VAL A CA 1
ATOM 978 C C . VAL A 1 124 ? -7.759 -13.808 1.986 1.00 93.88 124 VAL A C 1
ATOM 980 O O . VAL A 1 124 ? -6.958 -12.898 1.803 1.00 93.88 124 VAL A O 1
ATOM 983 N N . TYR A 1 125 ? -8.651 -14.176 1.072 1.00 96.12 125 TYR A N 1
ATOM 984 C CA . TYR A 1 125 ? -8.790 -13.536 -0.236 1.00 96.12 125 TYR A CA 1
ATOM 985 C C . TYR A 1 125 ? -10.158 -12.886 -0.362 1.00 96.12 125 TYR A C 1
ATOM 987 O O . TYR A 1 125 ? -11.144 -13.404 0.167 1.00 96.12 125 TYR A O 1
ATOM 995 N N . GLY A 1 126 ? -10.225 -11.800 -1.120 1.00 96.25 126 GLY A N 1
ATOM 996 C CA . GLY A 1 126 ? -11.488 -11.178 -1.475 1.00 96.25 126 GLY A CA 1
ATOM 997 C C . GLY A 1 126 ? -11.361 -10.219 -2.646 1.00 96.25 126 GLY A C 1
ATOM 998 O O . GLY A 1 126 ? -10.315 -10.099 -3.289 1.00 96.25 126 GLY A O 1
ATOM 999 N N . GLU A 1 127 ? -12.468 -9.553 -2.930 1.00 95.81 127 GLU A N 1
ATOM 1000 C CA . GLU A 1 127 ? -12.583 -8.533 -3.960 1.00 95.81 127 GLU A CA 1
ATOM 1001 C C . GLU A 1 127 ? -13.445 -7.384 -3.438 1.00 95.81 127 GLU A C 1
ATOM 1003 O O . GLU A 1 127 ? -14.337 -7.605 -2.617 1.00 95.81 127 GLU A O 1
ATOM 1008 N N . PHE A 1 128 ? -13.165 -6.161 -3.883 1.00 93.75 128 PHE A N 1
ATOM 1009 C CA . PHE A 1 128 ? -13.946 -4.990 -3.496 1.00 93.75 128 PHE A CA 1
ATOM 1010 C C . PHE A 1 128 ? -15.105 -4.782 -4.474 1.00 93.75 128 PHE A C 1
ATOM 1012 O O . PHE A 1 128 ? -14.885 -4.511 -5.655 1.00 93.75 128 PHE A O 1
ATOM 1019 N N . ASN A 1 129 ? -16.341 -4.864 -3.977 1.00 89.25 129 ASN A N 1
ATOM 1020 C CA . ASN A 1 129 ? -17.554 -4.564 -4.744 1.00 89.25 129 ASN A CA 1
ATOM 1021 C C . ASN A 1 129 ? -17.994 -3.099 -4.595 1.00 89.25 129 ASN A C 1
ATOM 1023 O O . ASN A 1 129 ? -18.848 -2.626 -5.345 1.00 89.25 129 ASN A O 1
ATOM 1027 N N . GLY A 1 130 ? -17.420 -2.374 -3.633 1.00 86.38 130 GLY A N 1
ATOM 1028 C CA . GLY A 1 130 ? -17.652 -0.949 -3.434 1.00 86.38 130 GLY A CA 1
ATOM 1029 C C . GLY A 1 130 ? -16.868 -0.367 -2.252 1.00 86.38 130 GLY A C 1
ATOM 1030 O O . GLY A 1 130 ? -16.136 -1.095 -1.579 1.00 86.38 130 GLY A O 1
ATOM 1031 N N . PRO A 1 131 ? -17.046 0.938 -1.963 1.00 86.12 131 PRO A N 1
ATOM 1032 C CA . PRO A 1 131 ? -16.325 1.658 -0.907 1.00 86.12 131 PRO A CA 1
ATOM 1033 C C . PRO A 1 131 ? -16.399 1.002 0.474 1.00 86.12 131 PRO A C 1
ATOM 1035 O O . PRO A 1 131 ? -15.400 0.928 1.186 1.00 86.12 131 PRO A O 1
ATOM 1038 N N . ALA A 1 132 ? -17.579 0.496 0.842 1.00 91.00 132 ALA A N 1
ATOM 1039 C CA . ALA A 1 132 ? -17.811 -0.111 2.148 1.00 91.00 132 ALA A CA 1
ATOM 1040 C C . ALA A 1 132 ? -16.924 -1.339 2.390 1.00 91.00 132 ALA A C 1
ATOM 1042 O O . ALA A 1 132 ? -16.479 -1.540 3.512 1.00 91.00 132 ALA A O 1
ATOM 1043 N N . ASP A 1 133 ? -16.619 -2.130 1.358 1.00 94.38 133 ASP A N 1
ATOM 1044 C CA . ASP A 1 133 ? -15.788 -3.329 1.509 1.00 94.38 133 ASP A CA 1
ATOM 1045 C C . ASP A 1 133 ? -14.354 -2.965 1.914 1.00 94.38 133 ASP A C 1
ATOM 1047 O O . ASP A 1 133 ? -13.764 -3.641 2.755 1.00 94.38 133 ASP A O 1
ATOM 1051 N N . PHE A 1 134 ? -13.811 -1.869 1.371 1.00 94.75 134 PHE A N 1
ATOM 1052 C CA . PHE A 1 134 ? -12.484 -1.371 1.737 1.00 94.75 134 PHE A CA 1
ATOM 1053 C C . PHE A 1 134 ? -12.435 -0.898 3.192 1.00 94.75 134 PHE A C 1
ATOM 1055 O O . PHE A 1 134 ? -11.553 -1.306 3.946 1.00 94.75 134 PHE A O 1
ATOM 1062 N N . PHE A 1 135 ? -13.401 -0.076 3.611 1.00 95.44 135 PHE A N 1
ATOM 1063 C CA . PHE A 1 135 ? -13.446 0.426 4.985 1.00 95.44 135 PHE A CA 1
ATOM 1064 C C . PHE A 1 135 ? -13.725 -0.693 5.996 1.00 95.44 135 PHE A C 1
ATOM 1066 O O . PHE A 1 135 ? -13.006 -0.802 6.986 1.00 95.44 135 PHE A O 1
ATOM 1073 N N . ASN A 1 136 ? -14.656 -1.604 5.692 1.00 94.69 136 ASN A N 1
ATOM 1074 C CA . ASN A 1 136 ? -14.947 -2.770 6.528 1.00 94.69 136 ASN A CA 1
ATOM 1075 C C . ASN A 1 136 ? -13.724 -3.684 6.692 1.00 94.69 136 ASN A C 1
ATOM 1077 O O . ASN A 1 136 ? -13.474 -4.170 7.796 1.00 94.69 136 ASN A O 1
ATOM 1081 N N . LEU A 1 137 ? -12.958 -3.910 5.615 1.00 94.69 137 LEU A N 1
ATOM 1082 C CA . LEU A 1 137 ? -11.731 -4.711 5.657 1.00 94.69 137 LEU A CA 1
ATOM 1083 C C . LEU A 1 137 ? -10.707 -4.126 6.635 1.00 94.69 137 LEU A C 1
ATOM 1085 O O . LEU A 1 137 ? -10.017 -4.876 7.320 1.00 94.69 137 LEU A O 1
ATOM 1089 N N . LEU A 1 138 ? -10.623 -2.796 6.699 1.00 94.69 138 LEU A N 1
ATOM 1090 C CA . LEU A 1 138 ? -9.688 -2.063 7.553 1.00 94.69 138 LEU A CA 1
ATOM 1091 C C . LEU A 1 138 ? -10.322 -1.576 8.859 1.00 94.69 138 LEU A C 1
ATOM 1093 O O . LEU A 1 138 ? -9.758 -0.699 9.514 1.00 94.69 138 LEU A O 1
ATOM 1097 N N . HIS A 1 139 ? -11.484 -2.125 9.229 1.00 94.06 139 HIS A N 1
ATOM 1098 C CA . HIS A 1 139 ? -12.223 -1.766 10.441 1.00 94.06 139 HIS A CA 1
ATOM 1099 C C . HIS A 1 139 ? -12.392 -0.249 10.610 1.00 94.06 139 HIS A C 1
ATOM 1101 O O . HIS A 1 139 ? -12.163 0.299 11.687 1.00 94.06 139 HIS A O 1
ATOM 1107 N N . ASP A 1 140 ? -12.737 0.438 9.521 1.00 95.38 140 ASP A N 1
ATOM 1108 C CA . ASP A 1 140 ? -12.924 1.889 9.469 1.00 95.38 140 ASP A CA 1
ATOM 1109 C C . ASP A 1 140 ? -11.678 2.688 9.905 1.00 95.38 140 ASP A C 1
ATOM 1111 O O . ASP A 1 140 ? -11.772 3.820 10.384 1.00 95.38 140 ASP A O 1
ATOM 1115 N N . GLY A 1 141 ? -10.494 2.079 9.767 1.00 94.88 141 GLY A N 1
ATOM 1116 C CA . GLY A 1 141 ? -9.218 2.615 10.236 1.00 94.88 141 GLY A CA 1
ATOM 1117 C C . GLY A 1 141 ? -9.097 2.662 11.750 1.00 94.88 141 GLY A C 1
ATOM 1118 O O . GLY A 1 141 ? -8.439 3.564 12.276 1.00 94.88 141 GLY A O 1
ATOM 1119 N N . LYS A 1 142 ? -9.730 1.721 12.459 1.00 93.62 142 LYS A N 1
ATOM 1120 C CA . LYS A 1 142 ? -9.701 1.652 13.918 1.00 93.62 142 LYS A CA 1
ATOM 1121 C C . LYS A 1 142 ? -9.315 0.275 14.439 1.00 93.62 142 LYS A C 1
ATOM 1123 O O . LYS A 1 142 ? -9.677 -0.758 13.885 1.00 93.62 142 LYS A O 1
ATOM 1128 N N . ARG A 1 143 ? -8.655 0.283 15.594 1.00 91.38 143 ARG A N 1
ATOM 1129 C CA . ARG A 1 143 ? -8.385 -0.890 16.429 1.00 91.38 143 ARG A CA 1
ATOM 1130 C C . ARG A 1 143 ? -8.616 -0.505 17.885 1.00 91.38 143 ARG A C 1
ATOM 1132 O O . ARG A 1 143 ? -8.203 0.577 18.294 1.00 91.38 143 ARG A O 1
ATOM 1139 N N . LEU A 1 144 ? -9.317 -1.334 18.662 1.00 89.94 144 LEU A N 1
ATOM 1140 C CA . LEU A 1 144 ? -9.785 -0.966 20.013 1.00 89.94 144 LEU A CA 1
ATOM 1141 C C . LEU A 1 144 ? -10.499 0.406 20.072 1.00 89.94 144 LEU A C 1
ATOM 1143 O O . LEU A 1 144 ? -10.245 1.199 20.978 1.00 89.94 144 LEU A O 1
ATOM 1147 N N . ASP A 1 145 ? -11.331 0.714 19.069 1.00 90.44 145 ASP A N 1
ATOM 1148 C CA . ASP A 1 145 ? -12.012 2.011 18.880 1.00 90.44 145 ASP A CA 1
ATOM 1149 C C . ASP A 1 145 ? -11.086 3.241 18.758 1.00 90.44 145 ASP A C 1
ATOM 1151 O O . ASP A 1 145 ? -11.552 4.382 18.727 1.00 90.44 145 ASP A O 1
ATOM 1155 N N . LYS A 1 146 ? -9.772 3.030 18.638 1.00 92.44 146 LYS A N 1
ATOM 1156 C CA . LYS A 1 146 ? -8.765 4.071 18.423 1.00 92.44 146 LYS A CA 1
ATOM 1157 C C . LYS A 1 146 ? -8.338 4.099 16.959 1.00 92.44 146 LYS A C 1
ATOM 1159 O O . LYS A 1 146 ? -8.257 3.036 16.346 1.00 92.44 146 LYS A O 1
ATOM 1164 N N . PRO A 1 147 ? -8.030 5.276 16.391 1.00 94.50 147 PRO A N 1
ATOM 1165 C CA . PRO A 1 147 ? -7.560 5.358 15.016 1.00 94.50 147 PRO A CA 1
ATOM 1166 C C . PRO A 1 147 ? -6.211 4.651 14.859 1.00 94.50 147 PRO A C 1
ATOM 1168 O O . PRO A 1 147 ? -5.381 4.671 15.772 1.00 94.50 147 PRO A O 1
ATOM 1171 N N . VAL A 1 148 ? -5.977 4.057 13.694 1.00 94.12 148 VAL A N 1
ATOM 1172 C CA . VAL A 1 148 ? -4.688 3.465 13.322 1.00 94.12 148 VAL A CA 1
ATOM 1173 C C . VAL A 1 148 ? -4.102 4.173 12.107 1.00 94.12 148 VAL A C 1
ATOM 1175 O O . VAL A 1 148 ? -4.810 4.668 11.231 1.00 94.12 148 VAL A O 1
ATOM 1178 N N . LEU A 1 149 ? -2.777 4.228 12.074 1.00 95.62 149 LEU A N 1
ATOM 1179 C CA . LEU A 1 149 ? -2.006 4.688 10.927 1.00 95.62 149 LEU A CA 1
ATOM 1180 C C . LEU A 1 149 ? -1.500 3.448 10.195 1.00 95.62 149 LEU A C 1
ATOM 1182 O O . LEU A 1 149 ? -1.101 2.494 10.854 1.00 95.62 149 LEU A O 1
ATOM 1186 N N . PHE A 1 150 ? -1.461 3.461 8.870 1.00 96.75 150 PHE A N 1
ATOM 1187 C CA . PHE A 1 150 ? -0.906 2.381 8.058 1.00 96.75 150 PHE A CA 1
ATOM 1188 C C . PHE A 1 150 ? 0.362 2.846 7.350 1.00 96.75 150 PHE A C 1
ATOM 1190 O O . PHE A 1 150 ? 0.424 3.969 6.860 1.00 96.75 150 PHE A O 1
ATOM 1197 N N . THR A 1 151 ? 1.369 1.979 7.265 1.00 96.38 151 THR A N 1
ATOM 1198 C CA . THR A 1 151 ? 2.556 2.187 6.424 1.00 96.38 151 THR A CA 1
ATOM 1199 C C . THR A 1 151 ? 2.372 1.418 5.123 1.00 96.38 151 THR A C 1
ATOM 1201 O O . THR A 1 151 ? 1.954 0.263 5.172 1.00 96.38 151 THR A O 1
ATOM 1204 N N . TYR A 1 152 ? 2.717 2.006 3.972 1.00 98.19 152 TYR A N 1
ATOM 1205 C CA . TYR A 1 152 ? 2.517 1.343 2.682 1.00 98.19 152 TYR A CA 1
ATOM 1206 C C . TYR A 1 152 ? 3.654 1.520 1.671 1.00 98.19 152 TYR A C 1
ATOM 1208 O O . TYR A 1 152 ? 4.401 2.499 1.701 1.00 98.19 152 TYR A O 1
ATOM 1216 N N . ALA A 1 153 ? 3.721 0.595 0.714 1.00 98.44 153 ALA A N 1
ATOM 1217 C CA . ALA A 1 153 ? 4.456 0.734 -0.538 1.00 98.44 153 ALA A CA 1
ATOM 1218 C C . ALA A 1 153 ? 3.581 0.282 -1.719 1.00 98.44 153 ALA A C 1
ATOM 1220 O O . ALA A 1 153 ? 2.842 -0.696 -1.618 1.00 98.44 153 ALA A O 1
ATOM 1221 N N . ILE A 1 154 ? 3.669 0.985 -2.844 1.00 98.75 154 ILE A N 1
ATOM 1222 C CA . ILE A 1 154 ? 3.111 0.568 -4.131 1.00 98.75 154 ILE A CA 1
ATOM 1223 C C . ILE A 1 154 ? 4.282 0.144 -5.011 1.00 98.75 154 ILE A C 1
ATOM 1225 O O . ILE A 1 154 ? 5.193 0.930 -5.269 1.00 98.75 154 ILE A O 1
ATOM 1229 N N . ILE A 1 155 ? 4.248 -1.096 -5.477 1.00 97.88 155 ILE A N 1
ATOM 1230 C CA . ILE A 1 155 ? 5.178 -1.643 -6.470 1.00 97.88 155 ILE A CA 1
ATOM 1231 C C . ILE A 1 155 ? 4.372 -2.152 -7.667 1.00 97.88 155 ILE A C 1
ATOM 1233 O O . ILE A 1 155 ? 3.146 -2.113 -7.648 1.00 97.88 155 ILE A O 1
ATOM 1237 N N . GLU A 1 156 ? 5.042 -2.654 -8.703 1.00 94.12 156 GLU A N 1
ATOM 1238 C CA . GLU A 1 156 ? 4.398 -3.113 -9.949 1.00 94.12 156 GLU A CA 1
ATOM 1239 C C . GLU A 1 156 ? 3.241 -4.108 -9.745 1.00 94.12 156 GLU A C 1
ATOM 1241 O O . GLU A 1 156 ? 2.332 -4.190 -10.565 1.00 94.12 156 GLU A O 1
ATOM 1246 N N . THR A 1 157 ? 3.263 -4.881 -8.659 1.00 92.00 157 THR A N 1
ATOM 1247 C CA . THR A 1 1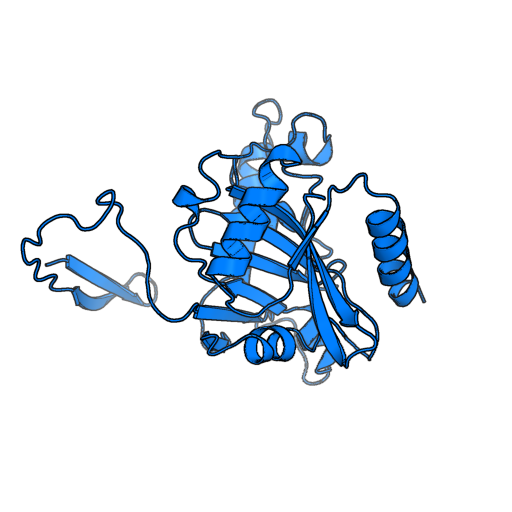57 ? 2.271 -5.923 -8.367 1.00 92.00 157 THR A CA 1
ATOM 1248 C C . THR A 1 157 ? 1.107 -5.460 -7.492 1.00 92.00 157 THR A C 1
ATOM 1250 O O . THR A 1 157 ? 0.196 -6.253 -7.248 1.00 92.00 157 THR A O 1
ATOM 1253 N N . GLY A 1 158 ? 1.114 -4.222 -6.991 1.00 97.38 158 GLY A N 1
ATOM 1254 C CA . GLY A 1 158 ? 0.014 -3.698 -6.185 1.00 97.38 158 GLY A CA 1
ATOM 1255 C C . GLY A 1 158 ? 0.435 -2.811 -5.018 1.00 97.38 158 GLY A C 1
ATOM 1256 O O . GLY A 1 158 ? 1.572 -2.347 -4.917 1.00 97.38 158 GLY A O 1
ATOM 1257 N N . TRP A 1 159 ? -0.526 -2.595 -4.126 1.00 98.50 159 TRP A N 1
ATOM 1258 C CA . TRP A 1 159 ? -0.419 -1.809 -2.907 1.00 98.50 159 TRP A CA 1
ATOM 1259 C C . TRP A 1 159 ? -0.277 -2.728 -1.696 1.00 98.50 159 TRP A C 1
ATOM 1261 O O . TRP A 1 159 ? -1.155 -3.538 -1.405 1.00 98.50 159 TRP A O 1
ATOM 1271 N N . TYR A 1 160 ? 0.851 -2.607 -1.009 1.00 98.19 160 TYR A N 1
ATOM 1272 C CA . TYR A 1 160 ? 1.238 -3.423 0.133 1.00 98.19 160 TYR A CA 1
ATOM 1273 C C . TYR A 1 160 ? 1.262 -2.551 1.377 1.00 98.19 160 TYR A C 1
ATOM 1275 O O . TYR A 1 160 ? 1.927 -1.513 1.375 1.00 98.19 160 TYR A O 1
ATOM 1283 N N . PHE A 1 161 ? 0.566 -2.952 2.436 1.00 97.25 161 PHE A N 1
ATOM 1284 C CA . PHE A 1 161 ? 0.515 -2.156 3.660 1.00 97.25 161 PHE A CA 1
ATOM 1285 C C . PHE A 1 161 ? 0.231 -2.980 4.915 1.00 97.25 161 PHE A C 1
ATOM 1287 O O . PHE A 1 161 ? -0.164 -4.143 4.846 1.00 97.25 161 PHE A O 1
ATOM 1294 N N . SER A 1 162 ? 0.467 -2.367 6.071 1.00 94.62 162 SER A N 1
ATOM 1295 C CA . SER A 1 162 ? 0.153 -2.892 7.406 1.00 94.62 162 SER A CA 1
ATOM 1296 C C . SER A 1 162 ? 0.021 -1.744 8.408 1.00 94.62 162 SER A C 1
ATOM 1298 O O . SER A 1 162 ? 0.427 -0.617 8.108 1.00 94.62 162 SER A O 1
ATOM 1300 N N . GLU A 1 163 ? -0.537 -2.003 9.593 1.00 92.31 163 GLU A N 1
ATOM 1301 C CA . GLU A 1 163 ? -0.593 -1.001 10.663 1.00 92.31 163 GLU A CA 1
ATOM 1302 C C . GLU A 1 163 ? 0.818 -0.523 11.068 1.00 92.31 163 GLU A C 1
ATOM 1304 O O . GLU A 1 163 ? 1.761 -1.291 11.293 1.00 92.31 163 GLU A O 1
ATOM 1309 N N . THR A 1 164 ? 0.977 0.790 11.191 1.00 84.69 164 THR A N 1
ATOM 1310 C CA . THR A 1 164 ? 2.179 1.449 11.692 1.00 84.69 164 THR A CA 1
ATOM 1311 C C . THR A 1 164 ? 2.346 1.149 13.177 1.00 84.69 164 THR A C 1
ATOM 1313 O O . THR A 1 164 ? 1.413 1.237 13.963 1.00 84.69 164 THR A O 1
ATOM 1316 N N . GLY A 1 165 ? 3.571 0.810 13.582 1.00 74.62 165 GLY A N 1
ATOM 1317 C CA . GLY A 1 165 ? 3.867 0.468 14.979 1.00 74.62 165 GLY A CA 1
ATOM 1318 C C . GLY A 1 165 ? 3.497 -0.961 15.391 1.00 74.62 165 GLY A C 1
ATOM 1319 O O . GLY A 1 165 ? 3.872 -1.354 16.495 1.00 74.62 165 GLY A O 1
ATOM 1320 N N . ALA A 1 166 ? 2.892 -1.745 14.488 1.00 68.00 166 ALA A N 1
ATOM 1321 C CA . ALA A 1 166 ? 2.536 -3.143 14.706 1.00 68.00 166 ALA A CA 1
ATOM 1322 C C . ALA A 1 166 ? 3.655 -3.950 15.377 1.00 68.00 166 ALA A C 1
ATOM 1324 O O . ALA A 1 166 ? 4.774 -4.012 14.844 1.00 68.00 166 ALA A O 1
ATOM 1325 N N . ALA A 1 167 ? 3.341 -4.559 16.527 1.00 66.06 167 ALA A N 1
ATOM 1326 C CA . ALA A 1 167 ? 4.259 -5.320 17.370 1.00 66.06 167 ALA A CA 1
ATOM 1327 C C . ALA A 1 167 ? 5.024 -6.406 16.612 1.00 66.06 167 ALA A C 1
ATOM 1329 O O . ALA A 1 167 ? 6.229 -6.548 16.811 1.00 66.06 167 ALA A O 1
ATOM 1330 N N . PHE A 1 168 ? 4.347 -7.095 15.694 1.00 63.59 168 PHE A N 1
ATOM 1331 C CA . PHE A 1 168 ? 4.958 -8.113 14.848 1.00 63.59 168 PHE A CA 1
ATOM 1332 C C . PHE A 1 168 ? 6.096 -7.556 13.971 1.00 63.59 168 PHE A C 1
ATOM 1334 O O . PHE A 1 168 ? 7.143 -8.175 13.816 1.00 63.59 168 PHE A O 1
ATOM 1341 N N . PHE A 1 169 ? 5.927 -6.348 13.432 1.00 66.06 169 PHE A N 1
ATOM 1342 C CA . PHE A 1 169 ? 6.880 -5.713 12.519 1.00 66.06 169 PHE A CA 1
ATOM 1343 C C . PHE A 1 169 ? 7.869 -4.776 13.237 1.00 66.06 169 PHE A C 1
ATOM 1345 O O . PHE A 1 169 ? 8.411 -3.870 12.597 1.00 66.06 169 PHE A O 1
ATOM 1352 N N . LYS A 1 170 ? 8.060 -4.902 14.561 1.00 67.44 170 LYS A N 1
ATOM 1353 C CA . LYS A 1 170 ? 8.984 -4.042 15.333 1.00 67.44 170 LYS A CA 1
ATOM 1354 C C . LYS A 1 170 ? 10.454 -4.349 15.057 1.00 67.44 170 LYS A C 1
ATOM 1356 O O . LYS A 1 170 ? 11.263 -3.427 15.065 1.00 67.44 170 LYS A O 1
ATOM 1361 N N . ASP A 1 171 ? 10.772 -5.605 14.759 1.00 62.12 171 ASP A N 1
ATOM 1362 C CA . ASP A 1 171 ? 12.148 -6.044 14.493 1.00 62.12 171 ASP A CA 1
ATOM 1363 C C . ASP A 1 171 ? 12.596 -5.781 13.045 1.00 62.12 171 ASP A C 1
ATOM 1365 O O . ASP A 1 171 ? 13.759 -5.979 12.693 1.00 62.12 171 ASP A O 1
ATOM 1369 N N . ILE A 1 172 ? 11.690 -5.284 12.200 1.00 64.75 172 ILE A N 1
ATOM 1370 C CA . ILE A 1 172 ? 11.970 -4.985 10.799 1.00 64.75 172 ILE A CA 1
ATOM 1371 C C . ILE A 1 172 ? 12.545 -3.578 10.660 1.00 64.75 172 ILE A C 1
ATOM 1373 O O . ILE A 1 172 ? 11.960 -2.589 11.099 1.00 64.75 172 ILE A O 1
ATOM 1377 N N . LEU A 1 173 ? 13.673 -3.489 9.951 1.00 68.62 173 LEU A N 1
ATOM 1378 C CA . LEU A 1 173 ? 14.463 -2.267 9.750 1.00 68.62 173 LEU A CA 1
ATOM 1379 C C . LEU A 1 173 ? 13.667 -1.088 9.162 1.00 68.62 173 LEU A C 1
ATOM 1381 O O . LEU A 1 173 ? 13.959 0.069 9.464 1.00 68.62 173 LEU A O 1
ATOM 1385 N N . SER A 1 174 ? 12.685 -1.373 8.306 1.00 81.88 174 SER A N 1
ATOM 1386 C CA . SER A 1 174 ? 11.704 -0.411 7.801 1.00 81.88 174 SER A CA 1
ATOM 1387 C C . SER A 1 174 ? 10.504 -1.154 7.217 1.00 81.88 174 SER A C 1
ATOM 1389 O O . SER A 1 174 ? 10.667 -1.998 6.334 1.00 81.88 174 SER A O 1
ATOM 1391 N N . LYS A 1 175 ? 9.287 -0.802 7.649 1.00 89.75 175 LYS A N 1
ATOM 1392 C CA . LYS A 1 175 ? 8.043 -1.340 7.072 1.00 89.75 175 LYS A CA 1
ATOM 1393 C C . LYS A 1 175 ? 7.917 -1.019 5.578 1.00 89.75 175 LYS A C 1
ATOM 1395 O O . LYS A 1 175 ? 7.490 -1.876 4.817 1.00 89.75 175 LYS A O 1
ATOM 1400 N N . HIS A 1 176 ? 8.373 0.154 5.122 1.00 94.62 176 HIS A N 1
ATOM 1401 C CA . HIS A 1 176 ? 8.418 0.470 3.685 1.00 94.62 176 HIS A CA 1
ATOM 1402 C C . HIS A 1 176 ? 9.292 -0.520 2.911 1.00 94.62 176 HIS A C 1
ATOM 1404 O O . HIS A 1 176 ? 8.896 -0.961 1.838 1.00 94.62 176 HIS A O 1
ATOM 1410 N N . MET A 1 177 ? 10.456 -0.888 3.462 1.00 94.31 177 MET A N 1
ATOM 1411 C CA . MET A 1 177 ? 11.335 -1.885 2.840 1.00 94.31 177 MET A CA 1
ATOM 1412 C C . MET A 1 177 ? 10.720 -3.282 2.884 1.00 94.31 177 MET A C 1
ATOM 1414 O O . MET A 1 177 ? 10.869 -4.032 1.927 1.00 94.31 177 MET A O 1
ATOM 1418 N N . LEU A 1 178 ? 10.020 -3.640 3.963 1.00 93.62 178 LEU A N 1
ATOM 1419 C CA . LEU A 1 178 ? 9.282 -4.899 4.007 1.00 93.62 178 LEU A CA 1
ATOM 1420 C C . LEU A 1 178 ? 8.216 -4.942 2.919 1.00 93.62 178 LEU A C 1
ATOM 1422 O O . LEU A 1 178 ? 8.190 -5.886 2.143 1.00 93.62 178 LEU A O 1
ATOM 1426 N N . HIS A 1 179 ? 7.358 -3.928 2.825 1.00 95.75 179 HIS A N 1
ATOM 1427 C CA . HIS A 1 179 ? 6.266 -3.894 1.852 1.00 95.75 179 HIS A CA 1
ATOM 1428 C C . HIS A 1 179 ? 6.770 -3.901 0.404 1.00 95.75 179 HIS A C 1
ATOM 1430 O O . HIS A 1 179 ? 6.141 -4.513 -0.452 1.00 95.75 179 HIS A O 1
ATOM 1436 N N . SER A 1 180 ? 7.937 -3.313 0.131 1.00 96.75 180 SER A N 1
ATOM 1437 C CA . SER A 1 180 ? 8.557 -3.330 -1.199 1.00 96.75 180 SER A CA 1
ATOM 1438 C C . SER A 1 180 ? 9.484 -4.523 -1.461 1.00 96.75 180 SER A C 1
ATOM 1440 O O . SER A 1 180 ? 10.029 -4.630 -2.559 1.00 96.75 180 SER A O 1
ATOM 1442 N N . GLY A 1 181 ? 9.754 -5.381 -0.471 1.00 95.50 181 GLY A N 1
ATOM 1443 C CA . GLY A 1 181 ? 10.786 -6.420 -0.576 1.00 95.50 181 GLY A CA 1
ATOM 1444 C C . GLY A 1 181 ? 12.195 -5.853 -0.792 1.00 95.50 181 GLY A C 1
ATOM 1445 O O . GLY A 1 181 ? 13.020 -6.466 -1.469 1.00 95.50 181 GLY A O 1
ATOM 1446 N N . ALA A 1 182 ? 12.457 -4.656 -0.262 1.00 95.25 182 ALA A N 1
ATOM 1447 C CA . ALA A 1 182 ? 13.685 -3.888 -0.432 1.00 95.25 182 ALA A CA 1
ATOM 1448 C C . ALA A 1 182 ? 14.091 -3.706 -1.910 1.00 95.25 182 ALA A C 1
ATOM 1450 O O . ALA A 1 182 ? 15.278 -3.785 -2.267 1.00 95.25 182 ALA A O 1
ATOM 1451 N N . GLN A 1 183 ? 13.111 -3.457 -2.785 1.00 96.88 183 GLN A N 1
ATOM 1452 C CA . GLN A 1 183 ? 13.366 -3.009 -4.155 1.00 96.88 183 GLN A CA 1
ATOM 1453 C C . GLN A 1 183 ? 14.098 -1.662 -4.149 1.00 96.88 183 GLN A C 1
ATOM 1455 O O . GLN A 1 183 ? 13.859 -0.820 -3.285 1.00 96.88 183 GLN A O 1
ATOM 1460 N N . PHE A 1 184 ? 15.019 -1.463 -5.097 1.00 97.12 184 PHE A N 1
ATOM 1461 C CA . PHE A 1 184 ? 15.742 -0.190 -5.223 1.00 97.12 184 PHE A CA 1
ATOM 1462 C C . PHE A 1 184 ? 14.802 0.970 -5.541 1.00 97.12 184 PHE A C 1
ATOM 1464 O O . PHE A 1 184 ? 15.045 2.080 -5.082 1.00 97.12 184 PHE A O 1
ATOM 1471 N N . ASN A 1 185 ? 13.723 0.687 -6.268 1.00 97.62 185 ASN A N 1
ATOM 1472 C CA . ASN A 1 185 ? 12.700 1.655 -6.604 1.00 97.62 185 ASN A CA 1
ATOM 1473 C C . ASN A 1 185 ? 11.316 1.112 -6.256 1.00 97.62 185 ASN A C 1
ATOM 1475 O O . ASN A 1 185 ? 11.110 -0.102 -6.237 1.00 97.62 185 ASN A O 1
ATOM 1479 N N . VAL A 1 186 ? 10.377 2.018 -6.021 1.00 98.25 186 VAL A N 1
ATOM 1480 C CA . VAL A 1 186 ? 8.945 1.735 -5.868 1.00 98.25 186 VAL A CA 1
ATOM 1481 C C . VAL A 1 186 ? 8.151 2.664 -6.774 1.00 98.25 186 VAL A C 1
ATOM 1483 O O . VAL A 1 186 ? 8.666 3.689 -7.209 1.00 98.25 186 VAL A O 1
ATOM 1486 N N . LYS A 1 187 ? 6.879 2.359 -7.023 1.00 98.31 187 LYS A N 1
ATOM 1487 C CA . LYS A 1 187 ? 5.979 3.309 -7.690 1.00 98.31 187 LYS A CA 1
ATOM 1488 C C . LYS A 1 187 ? 5.623 4.447 -6.756 1.00 98.31 187 LYS A C 1
ATOM 1490 O O . LYS A 1 187 ? 5.696 5.601 -7.145 1.00 98.31 187 LYS A O 1
ATOM 1495 N N . TYR A 1 188 ? 5.298 4.125 -5.507 1.00 98.56 188 TYR A N 1
ATOM 1496 C CA . TYR A 1 188 ? 5.068 5.121 -4.466 1.00 98.56 188 TYR A CA 1
ATOM 1497 C C . TYR A 1 188 ? 5.192 4.506 -3.072 1.00 98.56 188 TYR A C 1
ATOM 1499 O O . TYR A 1 188 ? 5.214 3.285 -2.928 1.00 98.56 188 TYR A O 1
ATOM 1507 N N . ALA A 1 189 ? 5.276 5.331 -2.033 1.00 98.44 189 ALA A N 1
ATOM 1508 C CA . ALA A 1 189 ? 5.340 4.876 -0.647 1.00 98.44 189 ALA A CA 1
ATOM 1509 C C . ALA A 1 189 ? 5.030 6.016 0.327 1.00 98.44 189 ALA A C 1
ATOM 1511 O O . ALA A 1 189 ? 5.423 7.162 0.101 1.00 98.44 189 ALA A O 1
ATOM 1512 N N . GLY A 1 190 ? 4.424 5.678 1.459 1.00 97.94 190 GLY A N 1
ATOM 1513 C CA . GLY A 1 190 ? 4.065 6.654 2.480 1.00 97.94 190 GLY A CA 1
ATOM 1514 C C . GLY A 1 190 ? 3.332 6.021 3.652 1.00 97.94 190 GLY A C 1
ATOM 1515 O O . GLY A 1 190 ? 3.563 4.853 3.985 1.00 97.94 190 GLY A O 1
ATOM 1516 N N . GLU A 1 191 ? 2.452 6.801 4.257 1.00 97.94 191 GLU A N 1
ATOM 1517 C CA . GLU A 1 191 ? 1.504 6.397 5.281 1.00 97.94 191 GLU A CA 1
ATOM 1518 C C . GLU A 1 191 ? 0.075 6.808 4.874 1.00 97.94 191 GLU A C 1
ATOM 1520 O O . GLU A 1 191 ? -0.132 7.634 3.980 1.00 97.94 191 GLU A O 1
ATOM 1525 N N . PHE A 1 192 ? -0.931 6.191 5.489 1.00 98.19 192 PHE A N 1
ATOM 1526 C CA . PHE A 1 192 ? -2.326 6.593 5.319 1.00 98.19 192 PHE A CA 1
ATOM 1527 C C . PHE A 1 192 ? -3.151 6.305 6.568 1.00 98.19 192 PHE A C 1
ATOM 1529 O O . PHE A 1 192 ? -2.786 5.461 7.390 1.00 98.19 192 PHE A O 1
ATOM 1536 N N . HIS A 1 193 ? -4.294 6.968 6.687 1.00 97.69 193 HIS A N 1
ATOM 1537 C CA . HIS A 1 193 ? -5.301 6.693 7.707 1.00 97.69 193 HIS A CA 1
ATOM 1538 C C . HIS A 1 193 ? -6.707 6.922 7.149 1.00 97.69 193 HIS A C 1
ATOM 1540 O O . HIS A 1 193 ? -6.890 7.498 6.075 1.00 97.69 193 HIS A O 1
ATOM 1546 N N . ILE A 1 194 ? -7.709 6.436 7.875 1.00 97.44 194 ILE A N 1
ATOM 1547 C CA . ILE A 1 194 ? -9.120 6.617 7.534 1.00 97.44 194 ILE A CA 1
ATOM 1548 C C . ILE A 1 194 ? -9.749 7.500 8.606 1.00 97.44 194 ILE A C 1
ATOM 1550 O O . ILE A 1 194 ? -9.495 7.324 9.799 1.00 97.44 194 ILE A O 1
ATOM 1554 N N . GLU A 1 195 ? -10.574 8.448 8.178 1.00 94.56 195 GLU A N 1
ATOM 1555 C CA . GLU A 1 195 ? -11.387 9.265 9.072 1.00 94.56 195 GLU A CA 1
ATOM 1556 C C . GLU A 1 195 ? -12.862 9.123 8.733 1.00 94.56 195 GLU A C 1
ATOM 1558 O O . GLU A 1 195 ? -13.236 8.934 7.576 1.00 94.56 195 GLU A O 1
ATOM 1563 N N . GLN A 1 196 ? -13.698 9.244 9.760 1.00 93.38 196 GLN A N 1
ATOM 1564 C CA . GLN A 1 196 ? -15.137 9.371 9.600 1.00 93.38 196 GLN A CA 1
ATOM 1565 C C . GLN A 1 196 ? -15.509 10.850 9.672 1.00 93.38 196 GLN A C 1
ATOM 1567 O O . GLN A 1 196 ? -15.259 11.506 10.685 1.00 93.38 196 GLN A O 1
ATOM 1572 N N . GLU A 1 197 ? -16.117 11.371 8.615 1.00 89.19 197 GLU A N 1
ATOM 1573 C CA . GLU A 1 197 ? -16.646 12.728 8.603 1.00 89.19 197 GLU A CA 1
ATOM 1574 C C . GLU A 1 197 ? -17.925 12.828 9.456 1.00 89.19 197 GLU A C 1
ATOM 1576 O O . GLU A 1 197 ? -18.611 11.827 9.684 1.00 89.19 197 GLU A O 1
ATOM 1581 N N . PRO A 1 198 ? -18.320 14.036 9.908 1.00 89.31 198 PRO A N 1
ATOM 1582 C CA . PRO A 1 198 ? -19.568 14.232 10.652 1.00 89.31 198 PRO A CA 1
ATOM 1583 C C . PRO A 1 198 ? -20.835 13.773 9.912 1.00 89.31 198 PRO A C 1
ATOM 1585 O O . PRO A 1 198 ? -21.852 13.511 10.551 1.00 89.31 198 PRO A O 1
ATOM 1588 N N . SER A 1 199 ? -20.788 13.678 8.577 1.00 89.25 199 SER A N 1
ATOM 1589 C CA . SER A 1 199 ? -21.851 13.102 7.740 1.00 89.25 199 SER A CA 1
ATOM 1590 C C . SER A 1 199 ? -22.027 11.590 7.942 1.00 89.25 199 SER A C 1
ATOM 1592 O O . SER A 1 199 ? -23.053 11.040 7.548 1.00 89.25 199 SER A O 1
ATOM 1594 N N . GLY A 1 200 ? -21.048 10.924 8.562 1.00 88.69 200 GLY A N 1
ATOM 1595 C CA . GLY A 1 200 ? -20.953 9.475 8.705 1.00 88.69 200 GLY A CA 1
ATOM 1596 C C . GLY A 1 200 ? -20.172 8.795 7.578 1.00 88.69 200 GLY A C 1
ATOM 1597 O O . GLY A 1 200 ? -19.906 7.600 7.688 1.00 88.69 200 GLY A O 1
ATOM 1598 N N . GLU A 1 201 ? -19.796 9.533 6.529 1.00 91.00 201 GLU A N 1
ATOM 1599 C CA . GLU A 1 201 ? -19.007 9.026 5.404 1.00 91.00 201 GLU A CA 1
ATOM 1600 C C . GLU A 1 201 ? -17.532 8.869 5.787 1.00 91.00 201 GLU A C 1
ATOM 1602 O O . GLU A 1 201 ? -16.998 9.632 6.593 1.00 91.00 201 GLU A O 1
ATOM 1607 N N . PHE A 1 202 ? -16.867 7.871 5.207 1.00 95.00 202 PHE A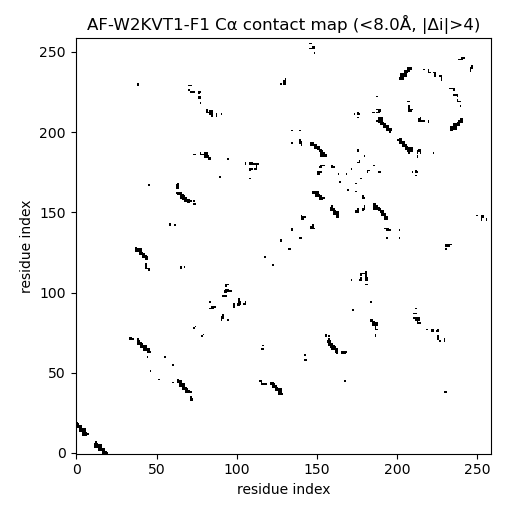 N 1
ATOM 1608 C CA . PHE A 1 202 ? -15.448 7.626 5.441 1.00 95.00 202 PHE A CA 1
ATOM 1609 C C . PHE A 1 202 ? -14.588 8.226 4.336 1.00 95.00 202 PHE A C 1
ATOM 1611 O O . PHE A 1 202 ? -14.916 8.147 3.148 1.00 95.00 202 PHE A O 1
ATOM 1618 N N . LYS A 1 203 ? -13.448 8.779 4.741 1.00 96.00 203 LYS A N 1
ATOM 1619 C CA . LYS A 1 203 ? -12.466 9.402 3.863 1.00 96.00 203 LYS A CA 1
ATOM 1620 C C . LYS A 1 203 ? -11.083 8.807 4.112 1.00 96.00 203 LYS A C 1
ATOM 1622 O O . LYS A 1 203 ? -10.654 8.666 5.256 1.00 96.00 203 LYS A O 1
ATOM 1627 N N . LEU A 1 204 ? -10.392 8.458 3.030 1.00 97.31 204 LEU A N 1
ATOM 1628 C CA . LEU A 1 204 ? -9.014 7.977 3.046 1.00 97.31 204 LEU A CA 1
ATOM 1629 C C . LEU A 1 204 ? -8.062 9.167 2.893 1.00 97.31 204 LEU A C 1
ATOM 1631 O O . LEU A 1 204 ? -8.124 9.891 1.899 1.00 97.31 204 LEU A O 1
ATOM 1635 N N . PHE A 1 205 ? -7.156 9.342 3.847 1.00 98.00 205 PHE A N 1
ATOM 1636 C CA . PHE A 1 205 ? -6.069 10.313 3.774 1.00 98.00 205 PHE A CA 1
ATOM 1637 C C . PHE A 1 205 ? -4.763 9.566 3.553 1.00 98.00 205 PHE A C 1
ATOM 1639 O O . PHE A 1 205 ? -4.409 8.705 4.353 1.00 98.00 205 PHE A O 1
ATOM 1646 N N . ILE A 1 206 ? -4.052 9.877 2.474 1.00 98.31 206 ILE A N 1
ATOM 1647 C CA . ILE A 1 206 ? -2.815 9.199 2.081 1.00 98.31 206 ILE A CA 1
ATOM 1648 C C . ILE A 1 206 ? -1.712 10.210 1.787 1.00 98.31 206 ILE A C 1
ATOM 1650 O O . ILE A 1 206 ? -1.975 11.302 1.286 1.00 98.31 206 ILE A O 1
ATOM 1654 N N . ASP A 1 207 ? -0.470 9.860 2.098 1.00 98.19 207 ASP A N 1
ATOM 1655 C CA . ASP A 1 207 ? 0.662 10.769 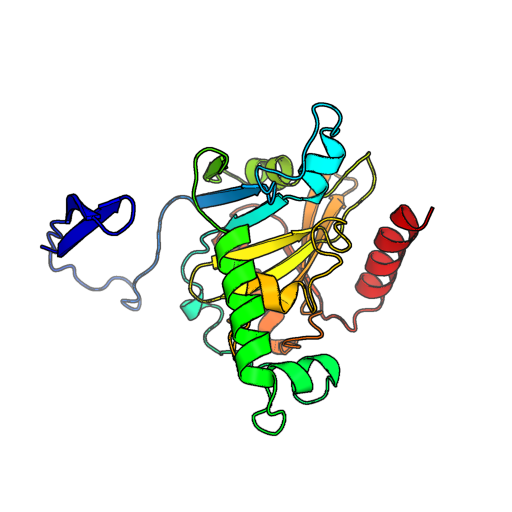1.957 1.00 98.19 207 ASP A CA 1
ATOM 1656 C C . ASP A 1 207 ? 1.888 10.132 1.289 1.00 98.19 207 ASP A C 1
ATOM 1658 O O . ASP A 1 207 ? 1.884 8.967 0.893 1.00 98.19 207 ASP A O 1
ATOM 1662 N N . ASN A 1 208 ? 2.956 10.920 1.160 1.00 97.62 208 ASN A N 1
ATOM 1663 C CA . ASN A 1 208 ? 4.288 10.516 0.694 1.00 97.62 208 ASN A CA 1
ATOM 1664 C C . ASN A 1 208 ? 5.316 10.394 1.839 1.00 97.62 208 ASN A C 1
ATOM 1666 O O . ASN A 1 208 ? 6.527 10.575 1.645 1.00 97.62 208 ASN A O 1
ATOM 1670 N N . ASN A 1 209 ? 4.861 10.138 3.066 1.00 96.31 209 ASN A N 1
ATOM 1671 C CA . ASN A 1 209 ? 5.698 10.043 4.253 1.00 96.31 209 ASN A CA 1
ATOM 1672 C C . ASN A 1 209 ? 6.446 8.704 4.320 1.00 96.31 209 ASN A C 1
ATOM 1674 O O . ASN A 1 209 ? 6.158 7.816 5.119 1.00 96.31 209 ASN A O 1
ATOM 1678 N N . SER A 1 210 ? 7.449 8.551 3.457 1.00 94.75 210 SER A N 1
ATOM 1679 C CA . SER A 1 210 ? 8.381 7.429 3.500 1.00 94.75 210 SER A CA 1
ATOM 1680 C C . SER A 1 210 ? 9.798 7.908 3.775 1.00 94.75 210 SER A C 1
ATOM 1682 O O . SER A 1 210 ? 10.391 8.628 2.971 1.00 94.75 210 SER A O 1
ATOM 1684 N N . GLY A 1 211 ? 10.387 7.455 4.885 1.00 90.69 211 GLY A N 1
ATOM 1685 C CA . GLY A 1 211 ? 11.818 7.647 5.139 1.00 90.69 211 GLY A CA 1
ATOM 1686 C C . GLY A 1 211 ? 12.698 6.846 4.171 1.00 90.69 211 GLY A C 1
ATOM 1687 O O . GLY A 1 211 ? 13.825 7.254 3.893 1.00 90.69 211 GLY A O 1
ATOM 1688 N N . THR A 1 212 ? 12.168 5.736 3.636 1.00 94.06 212 THR A N 1
ATOM 1689 C CA . THR A 1 212 ? 12.874 4.827 2.720 1.00 94.06 212 THR A CA 1
ATOM 1690 C C . THR A 1 212 ? 12.900 5.316 1.281 1.00 94.06 212 THR A C 1
ATOM 1692 O O . THR A 1 212 ? 13.965 5.232 0.691 1.00 94.06 212 THR A O 1
ATOM 1695 N N . TYR A 1 213 ? 11.795 5.826 0.731 1.00 96.06 213 TYR A N 1
ATOM 1696 C CA . TYR A 1 213 ? 11.711 6.211 -0.691 1.00 96.06 213 TYR A CA 1
ATOM 1697 C C . TYR A 1 213 ? 11.428 7.698 -0.918 1.00 96.06 213 TYR A C 1
ATOM 1699 O O . TYR A 1 213 ? 11.767 8.230 -1.963 1.00 96.06 213 TYR A O 1
ATOM 1707 N N . ALA A 1 214 ? 10.848 8.391 0.068 1.00 92.81 214 ALA A N 1
ATOM 1708 C CA . ALA A 1 214 ? 10.568 9.827 0.020 1.00 92.81 214 ALA A CA 1
ATOM 1709 C C . ALA A 1 214 ? 10.001 10.365 -1.323 1.00 92.81 214 ALA A C 1
ATOM 1711 O O . ALA A 1 214 ? 10.549 11.358 -1.813 1.00 92.81 214 ALA A O 1
ATOM 1712 N N . PRO A 1 215 ? 8.930 9.773 -1.900 1.00 96.81 215 PRO A N 1
ATOM 1713 C CA . PRO A 1 215 ? 8.433 10.173 -3.217 1.00 96.81 215 PRO A CA 1
ATOM 1714 C C . PRO A 1 215 ? 8.074 11.668 -3.308 1.00 96.81 215 PRO A C 1
ATOM 1716 O O . PRO A 1 215 ? 7.679 12.278 -2.302 1.00 96.81 215 PRO A O 1
ATOM 1719 N N . PRO A 1 216 ? 8.182 12.281 -4.498 1.00 96.62 216 PRO A N 1
ATOM 1720 C CA . PRO A 1 216 ? 7.904 13.692 -4.695 1.00 96.62 216 PRO A CA 1
ATOM 1721 C C . PRO A 1 216 ? 6.417 13.997 -4.482 1.00 96.62 216 PRO A C 1
ATOM 1723 O O . PRO A 1 216 ? 5.526 13.198 -4.782 1.00 96.62 216 PRO A O 1
ATOM 1726 N N . LYS A 1 217 ? 6.138 15.196 -3.968 1.00 97.31 217 LYS A N 1
ATOM 1727 C CA . LYS A 1 217 ? 4.764 15.670 -3.736 1.00 97.31 217 LYS A CA 1
ATOM 1728 C C . LYS A 1 217 ? 4.012 15.927 -5.041 1.00 97.31 217 LYS A C 1
ATOM 1730 O O . LYS A 1 217 ? 2.788 15.927 -5.072 1.00 97.31 217 LYS A O 1
ATOM 1735 N N . GLU A 1 218 ? 4.757 16.163 -6.116 1.00 97.56 218 GLU A N 1
ATOM 1736 C CA . GLU A 1 218 ? 4.253 16.413 -7.461 1.00 97.56 218 GLU A CA 1
ATOM 1737 C C . GLU A 1 218 ? 3.487 15.205 -8.023 1.00 97.56 218 GLU A C 1
ATOM 1739 O O . GLU A 1 218 ? 2.679 15.384 -8.929 1.00 97.56 218 GLU A O 1
ATOM 1744 N N . GLU A 1 219 ? 3.710 14.012 -7.457 1.00 97.56 219 GLU A N 1
ATOM 1745 C CA . GLU A 1 219 ? 3.053 12.750 -7.819 1.00 97.56 219 GLU A CA 1
ATOM 1746 C C . GLU A 1 219 ? 1.776 12.442 -7.002 1.00 97.56 219 GLU A C 1
ATOM 1748 O O . GLU A 1 219 ? 1.040 11.507 -7.324 1.00 97.56 219 GLU A O 1
ATOM 1753 N N . LEU A 1 220 ? 1.465 13.227 -5.960 1.00 98.06 220 LEU A N 1
ATOM 1754 C CA . LEU A 1 220 ? 0.257 13.033 -5.138 1.00 98.06 220 LEU A CA 1
ATOM 1755 C C . LEU A 1 220 ? -1.051 13.070 -5.954 1.00 98.06 220 L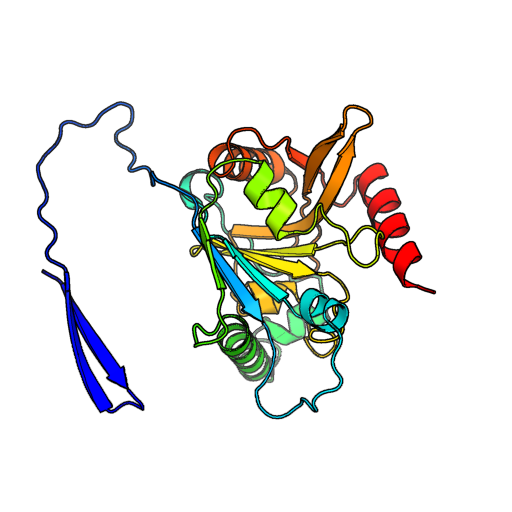EU A C 1
ATOM 1757 O O . LEU A 1 220 ? -1.931 12.250 -5.681 1.00 98.06 220 LEU A O 1
ATOM 1761 N N . PRO A 1 221 ? -1.222 13.949 -6.967 1.00 98.19 221 PRO A N 1
ATOM 1762 C CA . PRO A 1 221 ? -2.410 13.912 -7.818 1.00 98.19 221 PRO A CA 1
ATOM 1763 C C . PRO A 1 221 ? -2.559 12.595 -8.593 1.00 98.19 221 PRO A C 1
ATOM 1765 O O . PRO A 1 221 ? -3.675 12.113 -8.770 1.00 98.19 221 PRO A O 1
ATOM 1768 N N . GLN A 1 222 ? -1.452 11.995 -9.040 1.00 98.19 222 GLN A N 1
ATOM 1769 C CA . GLN A 1 222 ? -1.447 10.721 -9.760 1.00 98.19 222 GLN A CA 1
ATOM 1770 C C . GLN A 1 222 ? -1.765 9.558 -8.823 1.00 98.19 222 GLN A C 1
ATOM 1772 O O . GLN A 1 222 ? -2.555 8.689 -9.188 1.00 98.19 222 GLN A O 1
ATOM 1777 N N . LEU A 1 223 ? -1.217 9.574 -7.603 1.00 98.31 223 LEU A N 1
ATOM 1778 C CA . LEU A 1 223 ? -1.584 8.626 -6.553 1.00 98.31 223 LEU A CA 1
ATOM 1779 C C . LEU A 1 223 ? -3.085 8.694 -6.248 1.00 98.31 223 LEU A C 1
ATOM 1781 O O . LEU A 1 223 ? -3.754 7.663 -6.201 1.00 98.31 223 LEU A O 1
ATOM 1785 N N . LYS A 1 224 ? -3.624 9.906 -6.075 1.00 98.25 224 LYS A N 1
ATOM 1786 C CA . LYS A 1 224 ? -5.055 10.112 -5.841 1.00 98.25 224 LYS A CA 1
ATOM 1787 C C . LYS A 1 224 ? -5.888 9.533 -6.984 1.00 98.25 224 LYS A C 1
ATOM 1789 O O . LYS A 1 224 ? -6.773 8.723 -6.731 1.00 98.25 224 LYS A O 1
ATOM 1794 N N . ALA A 1 225 ? -5.557 9.874 -8.229 1.00 97.31 225 ALA A N 1
ATOM 1795 C CA . ALA A 1 225 ? -6.278 9.387 -9.403 1.00 97.31 225 ALA A CA 1
ATOM 1796 C C . ALA A 1 225 ? -6.210 7.854 -9.557 1.00 97.31 225 ALA A C 1
ATOM 1798 O O . ALA A 1 225 ? -7.209 7.229 -9.922 1.00 97.31 225 ALA A O 1
ATOM 1799 N N . LEU A 1 226 ? -5.060 7.242 -9.245 1.00 97.19 226 LEU A N 1
ATOM 1800 C CA . LEU A 1 226 ? -4.892 5.787 -9.232 1.00 97.19 226 LEU A CA 1
ATOM 1801 C C . LEU A 1 226 ? -5.879 5.134 -8.261 1.00 97.19 226 LEU A C 1
ATOM 1803 O O . LEU A 1 226 ? -6.577 4.189 -8.630 1.00 97.19 226 LEU A O 1
ATOM 1807 N N . LEU A 1 227 ? -5.945 5.635 -7.027 1.00 96.75 227 LEU A N 1
ATOM 1808 C CA . LEU A 1 227 ? -6.806 5.059 -6.000 1.00 96.75 227 LEU A CA 1
ATOM 1809 C C . LEU A 1 227 ? -8.289 5.352 -6.265 1.00 96.75 227 LEU A C 1
ATOM 1811 O O . LEU A 1 227 ? -9.100 4.446 -6.139 1.00 96.75 227 LEU A O 1
ATOM 1815 N N . GLU A 1 228 ? -8.659 6.553 -6.716 1.00 95.69 228 GLU A N 1
ATOM 1816 C CA . GLU A 1 228 ? -10.052 6.874 -7.078 1.00 95.69 228 GLU A CA 1
ATOM 1817 C C . GLU A 1 228 ? -10.564 5.996 -8.233 1.00 95.69 228 GLU A C 1
ATOM 1819 O O . GLU A 1 228 ? -11.734 5.614 -8.257 1.00 95.69 228 GLU A O 1
ATOM 1824 N N . THR A 1 229 ? -9.681 5.629 -9.170 1.00 93.75 229 THR A N 1
ATOM 1825 C CA . THR A 1 229 ? -10.011 4.714 -10.275 1.00 93.75 229 THR A CA 1
ATOM 1826 C C . THR A 1 229 ? -10.189 3.276 -9.787 1.00 93.75 229 THR A C 1
ATOM 1828 O O . THR A 1 229 ? -11.088 2.573 -10.246 1.00 93.75 229 THR A O 1
ATOM 1831 N N . ASN A 1 230 ? -9.343 2.836 -8.854 1.00 94.38 230 ASN A N 1
ATOM 1832 C CA . ASN A 1 230 ? -9.390 1.488 -8.288 1.00 94.38 230 ASN A CA 1
ATOM 1833 C C . ASN A 1 230 ? -10.511 1.305 -7.257 1.00 94.38 230 ASN A C 1
ATOM 1835 O O . ASN A 1 230 ? -11.019 0.199 -7.091 1.00 94.38 230 ASN A O 1
ATOM 1839 N N . PHE A 1 231 ? -10.939 2.386 -6.607 1.00 93.31 231 PHE A N 1
ATOM 1840 C CA . PHE A 1 231 ? -11.994 2.372 -5.601 1.00 93.31 231 PHE A CA 1
ATOM 1841 C C . PHE A 1 231 ? -13.076 3.422 -5.896 1.00 93.31 231 PHE A C 1
ATOM 1843 O O . PHE A 1 231 ? -13.198 4.415 -5.168 1.00 93.31 231 PHE A O 1
ATOM 1850 N N . PRO A 1 232 ? -13.898 3.221 -6.946 1.00 90.75 232 PRO A N 1
ATOM 1851 C CA . PRO A 1 232 ? -14.948 4.168 -7.295 1.00 90.75 232 PRO A CA 1
ATOM 1852 C C . PRO A 1 232 ? -15.886 4.442 -6.112 1.00 90.75 232 PRO A C 1
ATOM 1854 O O . PRO A 1 232 ? -16.507 3.530 -5.567 1.00 90.75 232 PRO A O 1
ATOM 1857 N N . GLY A 1 233 ? -16.002 5.717 -5.732 1.00 89.12 233 GLY A N 1
ATOM 1858 C CA . GLY A 1 233 ? -16.860 6.171 -4.633 1.00 89.12 233 GLY A CA 1
ATOM 1859 C C . GLY A 1 233 ? -16.174 6.296 -3.269 1.00 89.12 233 GLY A C 1
ATOM 1860 O O . GLY A 1 233 ? -16.831 6.723 -2.325 1.00 89.12 233 GLY A O 1
ATOM 1861 N N . ILE A 1 234 ? -14.882 5.967 -3.143 1.00 91.62 234 ILE A N 1
ATOM 1862 C CA . ILE A 1 234 ? -14.095 6.332 -1.956 1.00 91.62 234 ILE A CA 1
ATOM 1863 C C . ILE A 1 234 ? -13.654 7.793 -2.080 1.00 91.62 234 ILE A C 1
ATOM 1865 O O . ILE A 1 234 ? -13.068 8.188 -3.087 1.00 91.62 234 ILE A O 1
ATOM 1869 N N . ALA A 1 235 ? -13.899 8.596 -1.043 1.00 94.06 235 ALA A N 1
ATOM 1870 C CA . ALA A 1 235 ? -13.329 9.933 -0.937 1.00 94.06 235 ALA A CA 1
ATOM 1871 C C . ALA A 1 235 ? -11.849 9.839 -0.535 1.00 94.06 235 ALA A C 1
ATOM 1873 O O . ALA A 1 235 ? -11.523 9.242 0.493 1.00 94.06 235 ALA A O 1
ATOM 1874 N N . ILE A 1 236 ? -10.956 10.437 -1.331 1.00 96.44 236 ILE A N 1
ATOM 1875 C CA . ILE A 1 236 ? -9.502 10.363 -1.120 1.00 96.44 236 ILE A CA 1
ATOM 1876 C C . ILE A 1 236 ? -8.894 11.765 -1.046 1.00 96.44 236 ILE A C 1
ATOM 1878 O O . ILE A 1 236 ? -9.104 12.603 -1.928 1.00 96.44 236 ILE A O 1
ATOM 1882 N N . GLU A 1 237 ? -8.090 12.011 -0.014 1.00 97.25 237 GLU A N 1
ATOM 1883 C CA . GLU A 1 237 ? -7.193 13.164 0.076 1.00 97.25 237 GLU A CA 1
ATOM 1884 C C . GLU A 1 237 ? -5.742 12.698 0.027 1.00 97.25 237 GLU A C 1
ATOM 1886 O O . GLU A 1 237 ? -5.320 11.899 0.860 1.00 97.25 237 GLU A O 1
ATOM 1891 N N . ALA A 1 238 ? -4.977 13.215 -0.933 1.00 97.69 238 ALA A N 1
ATOM 1892 C CA . ALA A 1 238 ? -3.544 12.975 -1.013 1.00 97.69 238 ALA A CA 1
ATOM 1893 C C . ALA A 1 238 ? -2.800 14.225 -0.529 1.00 97.69 238 ALA A C 1
ATOM 1895 O O . ALA A 1 238 ? -2.853 15.269 -1.181 1.00 97.69 238 ALA A O 1
ATOM 1896 N N . LEU A 1 239 ? -2.131 14.130 0.620 1.00 97.12 239 LEU A N 1
ATOM 1897 C CA . LEU A 1 239 ? -1.468 15.256 1.279 1.00 97.12 239 LEU A CA 1
ATOM 1898 C C . LEU A 1 239 ? 0.045 15.059 1.301 1.00 97.12 239 LEU A C 1
ATOM 1900 O O . LEU A 1 239 ? 0.549 13.959 1.493 1.00 97.12 239 LEU A O 1
ATOM 1904 N N . ASP A 1 240 ? 0.797 16.147 1.142 1.00 97.69 240 ASP A N 1
ATOM 1905 C CA . ASP A 1 240 ? 2.245 16.079 1.319 1.00 97.69 240 ASP A CA 1
ATOM 1906 C C . ASP A 1 240 ? 2.592 15.914 2.801 1.00 97.69 240 ASP A C 1
ATOM 1908 O O . ASP A 1 240 ? 2.032 16.595 3.662 1.00 97.69 240 ASP A O 1
ATOM 1912 N N . ARG A 1 241 ? 3.598 15.086 3.092 1.00 95.12 241 ARG A N 1
ATOM 1913 C CA . ARG A 1 241 ? 4.152 14.827 4.430 1.00 95.12 241 ARG A CA 1
ATOM 1914 C C . ARG A 1 241 ? 4.541 16.088 5.203 1.00 95.12 241 ARG A C 1
ATOM 1916 O O . ARG A 1 241 ? 4.704 16.046 6.422 1.00 95.12 241 ARG A O 1
ATOM 1923 N N . SER A 1 242 ? 4.776 17.216 4.522 1.00 95.06 242 SER A N 1
ATOM 1924 C CA . SER A 1 242 ? 5.088 18.486 5.178 1.00 95.06 242 SER A CA 1
ATOM 1925 C C . SER A 1 242 ? 3.855 19.242 5.681 1.00 95.06 242 SER A C 1
ATOM 1927 O O . SER A 1 242 ? 4.041 20.140 6.511 1.00 95.06 242 SER A O 1
ATOM 1929 N N . SER A 1 243 ? 2.646 18.848 5.255 1.00 94.94 243 SER A N 1
ATOM 1930 C CA . SER A 1 243 ? 1.367 19.456 5.632 1.00 94.94 243 SER A CA 1
ATOM 1931 C C . SER A 1 243 ? 1.206 19.522 7.159 1.00 94.94 243 SER A C 1
ATOM 1933 O O . SER A 1 243 ? 1.371 18.501 7.836 1.00 94.94 243 SER A O 1
ATOM 1935 N N . PRO A 1 244 ? 0.907 20.706 7.732 1.00 94.75 244 PRO A N 1
ATOM 1936 C CA . PRO A 1 244 ? 0.692 20.853 9.170 1.00 94.75 244 PRO A CA 1
ATOM 1937 C C . PRO A 1 244 ? -0.447 19.979 9.700 1.00 94.75 244 PRO A C 1
ATOM 1939 O O . PRO A 1 244 ? -0.268 19.323 10.721 1.00 94.75 244 PRO A O 1
ATOM 1942 N N . GLU A 1 245 ? -1.565 19.925 8.975 1.00 91.44 245 GLU A N 1
ATOM 1943 C CA . GLU A 1 245 ? -2.751 19.138 9.335 1.00 91.44 245 GLU A CA 1
ATOM 1944 C C . GLU A 1 245 ? -2.420 17.645 9.423 1.00 91.44 245 GLU A C 1
ATOM 1946 O O . GLU A 1 245 ? -2.699 16.994 10.426 1.00 91.44 245 GLU A O 1
ATOM 1951 N N . LEU A 1 246 ? -1.713 17.121 8.419 1.00 93.06 246 LEU A N 1
ATOM 1952 C CA . LEU A 1 246 ? -1.298 15.722 8.388 1.00 93.06 246 LEU A CA 1
ATOM 1953 C C . LEU A 1 246 ? -0.332 15.385 9.535 1.00 93.06 246 LEU A C 1
ATOM 1955 O O . LEU A 1 246 ? -0.437 14.326 10.147 1.00 93.06 246 LEU A O 1
ATOM 1959 N N . LYS A 1 247 ? 0.600 16.287 9.866 1.00 94.31 247 LYS A N 1
ATOM 1960 C CA . LYS A 1 247 ? 1.529 16.094 10.993 1.00 94.31 247 LYS A CA 1
ATOM 1961 C C . LYS A 1 247 ? 0.816 16.085 12.338 1.00 94.31 247 LYS A C 1
ATOM 1963 O O . LYS A 1 247 ? 1.166 15.276 13.197 1.00 94.31 247 LYS A O 1
ATOM 1968 N N . GLU A 1 248 ? -0.135 16.994 12.528 1.00 95.06 248 GLU A N 1
ATOM 1969 C CA . GLU A 1 248 ? -0.961 17.049 13.731 1.00 95.06 248 GLU A CA 1
ATOM 1970 C C . GLU A 1 248 ? -1.788 15.772 13.860 1.00 95.06 248 GLU A C 1
ATOM 1972 O O . GLU A 1 248 ? -1.727 15.114 14.899 1.00 95.06 248 GLU A O 1
ATOM 1977 N N . LYS A 1 249 ? -2.437 15.346 12.773 1.00 94.75 249 LYS A N 1
ATOM 1978 C CA . LYS A 1 249 ? -3.239 14.127 12.763 1.00 94.75 249 LYS A CA 1
ATOM 1979 C C . LYS A 1 249 ? -2.415 12.874 13.023 1.00 94.75 249 LYS A C 1
ATOM 1981 O O . LYS A 1 249 ? -2.765 12.054 13.867 1.00 94.75 249 LYS A O 1
ATOM 1986 N N . ARG A 1 250 ? -1.263 12.749 12.363 1.00 94.56 250 ARG A N 1
ATOM 1987 C CA . ARG A 1 250 ? -0.312 11.659 12.600 1.00 94.56 250 ARG A CA 1
ATOM 1988 C C . ARG A 1 250 ? 0.111 11.600 14.066 1.00 94.56 250 ARG A C 1
ATOM 1990 O O . ARG A 1 250 ? 0.210 10.514 14.630 1.00 94.56 250 ARG A O 1
ATOM 1997 N N . LYS A 1 251 ? 0.372 12.754 14.687 1.00 94.25 251 LYS A N 1
ATOM 1998 C CA . LYS A 1 251 ? 0.710 12.828 16.110 1.00 94.25 251 LYS A CA 1
ATOM 1999 C C . LYS A 1 251 ? -0.462 12.388 16.990 1.00 94.25 251 LYS A C 1
ATOM 2001 O O . LYS A 1 251 ? -0.241 11.570 17.870 1.00 94.25 251 LYS A O 1
ATOM 2006 N N . GLU A 1 252 ? -1.676 12.872 16.726 1.00 94.38 252 GLU A N 1
ATOM 2007 C CA . GLU A 1 252 ? -2.896 12.475 17.447 1.00 94.38 252 GLU A CA 1
ATOM 2008 C C . GLU A 1 252 ? -3.078 10.949 17.442 1.00 94.38 252 GLU A C 1
ATOM 2010 O O . GLU A 1 252 ? -3.278 10.340 18.494 1.00 94.38 252 GLU A O 1
ATOM 2015 N N . ILE A 1 253 ? -2.939 10.325 16.266 1.00 94.56 253 ILE A N 1
ATOM 2016 C CA . ILE A 1 253 ? -3.054 8.873 16.114 1.00 94.56 253 ILE A CA 1
ATOM 2017 C C . ILE A 1 253 ? -1.985 8.160 16.946 1.00 94.56 253 ILE A C 1
ATOM 2019 O O . ILE A 1 253 ? -2.310 7.247 17.697 1.00 94.56 253 ILE A O 1
ATOM 2023 N N . LEU A 1 254 ? -0.717 8.572 16.858 1.00 91.25 254 LEU A N 1
ATOM 2024 C CA . LEU A 1 254 ? 0.366 7.930 17.613 1.00 91.25 254 LEU A CA 1
ATOM 2025 C C . LEU A 1 254 ? 0.224 8.116 19.132 1.00 91.25 254 LEU A C 1
ATOM 2027 O O . LEU A 1 254 ? 0.461 7.169 19.883 1.00 91.25 254 LEU A O 1
ATOM 2031 N N . ASP A 1 255 ? -0.199 9.297 19.585 1.00 91.62 255 ASP A N 1
ATOM 2032 C CA . ASP A 1 255 ? -0.404 9.601 21.005 1.00 91.62 255 ASP A CA 1
ATOM 2033 C C . ASP A 1 255 ? -1.534 8.737 21.606 1.00 91.62 255 ASP A C 1
ATOM 2035 O O . ASP A 1 255 ? -1.451 8.342 22.770 1.00 91.62 255 ASP A O 1
ATOM 2039 N N . ALA A 1 256 ? -2.542 8.340 20.813 1.00 90.94 256 ALA A N 1
ATOM 2040 C CA . ALA A 1 256 ? -3.601 7.419 21.249 1.00 90.94 256 ALA A CA 1
ATOM 2041 C C . ALA A 1 256 ? -3.082 6.015 21.638 1.00 90.94 256 ALA A C 1
ATOM 2043 O O . ALA A 1 256 ? -3.752 5.290 22.390 1.00 90.94 256 ALA A O 1
ATOM 2044 N N . TRP A 1 257 ? -1.890 5.642 21.160 1.00 87.56 257 TRP A N 1
ATOM 2045 C CA . TRP A 1 257 ? -1.234 4.351 21.397 1.00 87.56 257 TRP A CA 1
ATOM 2046 C C . TRP A 1 257 ? -0.013 4.430 22.325 1.00 87.56 257 TRP A C 1
ATOM 2048 O O . TRP A 1 257 ? 0.595 3.403 22.611 1.00 87.56 257 TRP A O 1
ATOM 2058 N N . ALA A 1 258 ? 0.346 5.618 22.819 1.00 78.62 258 ALA A N 1
ATOM 2059 C CA . ALA A 1 258 ? 1.501 5.823 23.698 1.00 78.62 258 ALA A CA 1
ATOM 2060 C C . ALA A 1 258 ? 1.220 5.557 25.197 1.00 78.62 258 ALA A C 1
ATOM 2062 O O . ALA A 1 258 ? 2.084 5.834 26.032 1.00 78.62 258 ALA A O 1
ATOM 2063 N N . ALA A 1 259 ? 0.025 5.056 25.535 1.00 55.34 259 ALA A N 1
ATOM 2064 C CA . ALA A 1 259 ? -0.470 4.850 26.901 1.00 55.34 259 ALA A CA 1
ATOM 2065 C C . ALA A 1 259 ? -0.366 3.393 27.371 1.00 55.34 259 ALA A C 1
ATOM 2067 O O . ALA A 1 259 ? -0.740 2.496 26.582 1.00 55.34 259 ALA A O 1
#

Mean predicted aligned error: 6.46 Å

Sequence (259 aa):
TFDLPIKRNDKAAGSIVVKVKSHPMPAIGNGQLQQVGPVHYSVHSSYINGLITDTTTDEDKRESFAYHVQLHDIPNFLAQDNEWNHNHQSVVKIFSPDHPEAPMLRKAIATEHAMVYKHDADTVYGEFNGPADFFNLLHDGKRLDKPVLFTYAIIETGWYFSETGAAFFKDILSKHMLHSGAQFNVKYAGEFHIEQEPSGEFKLFIDNNSGTYAPPKEELPQLKALLETNFPGIAIEALDRSSPELKEKRKEILDAWAA

pLDDT: mean 89.39, std 11.16, range [41.09, 98.75]

Organism: Phytophthora nicotianae (NCBI:txid4792)

Nearest PDB structures (foldseek):
  8btk-assembly1_Ag  TM=6.771E-01  e=1.231E+00  Oryctolagus cuniculus
  6zon-assembly1_s  TM=6.112E-01  e=9.691E-01  Homo sapiens
  6zuo-assembly1_H  TM=6.750E-01  e=3.022E+00  Homo sapiens
  6zqe-assembly1_DH  TM=4.460E-01  e=1.388E+00  Saccharomyces cerevisiae S288C
  8q87-assembly1_Ag  TM=5.054E-01  e=1.872E+00  Gallus gallus

Solvent-accessible surface area (backbone atoms only — not comparable to full-atom values): 14606 Å² total; per-residue (Å²): 111,46,79,45,76,37,65,56,94,88,35,87,68,52,68,50,77,47,75,78,84,86,74,95,70,82,72,64,91,90,55,72,89,76,69,80,79,72,37,37,37,38,40,17,58,56,75,59,92,82,82,73,69,104,78,76,53,73,65,63,50,57,44,33,34,34,40,40,33,44,59,56,54,53,62,80,48,44,69,57,74,31,49,55,28,83,85,32,70,79,43,33,51,38,70,35,84,90,31,88,61,6,68,58,52,31,50,50,36,30,48,50,25,54,61,39,69,42,86,55,94,76,43,45,75,54,64,46,90,44,44,65,51,57,38,61,73,48,49,59,25,38,55,95,91,36,60,46,46,30,38,28,16,28,43,99,80,21,40,20,34,32,52,56,85,20,74,77,61,64,87,49,97,42,67,49,36,34,48,50,33,49,51,65,50,30,49,41,34,14,34,35,38,42,44,72,45,97,88,70,51,65,35,41,41,37,36,32,54,25,80,50,35,50,38,66,68,86,49,32,66,36,53,41,51,42,49,42,67,59,36,62,83,46,48,73,46,57,46,51,62,82,39,66,68,59,50,52,50,54,47,55,38,51,58,74,68,73,116

Secondary structure (DSSP, 8-state):
-EEEEEEETTEEEEEEEE-------PPPTT------SPEEEEEEE---TTS--TT--HHHHHHTEEEEE--S-HHHH--S-EE--TT-HHHHHHH-TT-TTHHHHHHHHHHHHHHHT--STT-EEEEESSHHHHHHHTGGGEETTEE--EEEEEETTEEEEEETT-GGGSSSS-HHHHHHTT-SEESEEEEEEEEE-TTS-EEEEEE---TTT---GGGHHHHHHHHHHHSTT-EEEEE-TT-HHHHHHHHHHHHTT--